Protein AF-X1RQN4-F1 (afdb_monomer)

pLDDT: mean 77.67, std 20.86, range [29.59, 98.56]

Organism: NCBI:txid412755

Solvent-accessible surface area (backbone atoms only — not comparable to full-atom values): 14167 Å² total; per-residue (Å²): 136,69,68,67,64,54,54,57,58,55,64,74,68,55,65,62,72,70,76,76,49,81,77,82,78,57,65,60,62,53,49,56,50,52,56,66,72,64,62,80,77,84,79,82,83,85,82,90,85,87,88,82,81,93,72,92,71,79,81,78,81,82,68,83,76,80,67,74,66,58,73,72,70,82,68,58,94,89,55,74,52,73,67,57,49,50,54,50,51,39,24,56,47,32,50,43,25,53,47,47,18,52,33,21,64,45,45,33,29,58,95,83,41,57,38,62,53,38,31,84,39,50,46,48,56,42,41,54,50,33,64,65,47,41,46,78,48,94,75,40,63,67,43,54,52,50,44,55,47,43,68,68,45,34,82,59,28,30,43,68,35,27,65,68,49,81,48,52,85,52,22,53,58,53,13,51,50,26,49,50,51,22,27,70,65,64,73,47,83,56,69,60,77,57,52,75,77,59,94,90,60,69,94,77,76,62,85,63,68,98,52,55,73,70,56,50,51,54,52,50,53,56,49,52,52,54,50,54,60,63,72,74,109

Secondary structure (DSSP, 8-state):
--HHHHHHHHHTTS-THHHHSPPP-THHHHHHHHHHH-----PPP-----------PPPPP-------------PPTTSPPHHHHHHHHHHHHHHHHHHHHHHHHTTTEETTEEPSTIIIIIIHHHHHHHHHHGGG-S-THHHHHHHHHHHHHGGGSSHHHHHHTTTTTTHHHHHHHHHHHHHHHHS---GGGTSPPPTTPPTT-----SS-HHHHHHHHHHHHHHHHHHH--

Sequence (233 aa):
MDWLTFAGNLIRRIPLERVLIPRPDNTKALKDFAASVTAPVAQNRAPSEQKPMVTTQPPPRIVPQEAPKVHLAEPQPGGPSAEETVAYQSREIGKLLLRMERHYAQKMRVGGVPCDCGAQKHLLDLESLCEETIPMVDSPQVYYHVIEWIKKVGPKSTDEAAKSGLHDEEYPNFSHQARDFRKDVIGSLEPHALFPQKPGEPEGTQILPVVSEEERELIREKAHQKIEEALSQ

Mean predicted aligned error: 18.6 Å

Foldseek 3Di:
DDVVVVVVVVVVPDPVVVVPDDDPDCVVVVVVVVVVVPDDDDDDDDDDDDDDDDDDDDDDDDDPPPDPLPPPPDDDVPDDDLVRVLLLLLLVLLVLLLVLLVCLVVLCDDVNHHDQCFLVHSLVVNLVSLVVNQSSDPDSVLSVVSNVVSVVCNVCNHSVNSVVSPCNVVSNVSSVVSQVSSCVSQVDSDPCSSPPDDVPDDPDPPVDPPAPVVRVVVVVVVVVVVVVVVVVD

Structure (mmCIF, N/CA/C/O backbone):
data_AF-X1RQN4-F1
#
_entry.id   AF-X1RQN4-F1
#
loop_
_atom_site.group_PDB
_atom_site.id
_atom_site.type_symbol
_atom_site.label_atom_id
_atom_site.label_alt_id
_atom_site.label_comp_id
_atom_site.label_asym_id
_atom_site.label_entity_id
_atom_site.label_seq_id
_atom_site.pdbx_PDB_ins_code
_atom_site.Cartn_x
_atom_site.Cartn_y
_atom_site.Cartn_z
_atom_site.occupancy
_atom_site.B_iso_or_equiv
_atom_site.auth_seq_id
_atom_site.auth_comp_id
_atom_site.auth_asym_id
_atom_site.auth_atom_id
_atom_site.pdbx_PDB_model_num
ATOM 1 N N . MET A 1 1 ? -14.120 -2.151 -45.577 1.00 51.50 1 MET A N 1
ATOM 2 C CA . MET A 1 1 ? -13.822 -1.273 -44.424 1.00 51.50 1 MET A CA 1
ATOM 3 C C . MET A 1 1 ? -14.954 -0.283 -44.299 1.00 51.50 1 MET A C 1
ATOM 5 O O . MET A 1 1 ? -15.251 0.392 -45.274 1.00 51.50 1 MET A O 1
ATOM 9 N N . ASP A 1 2 ? -15.610 -0.260 -43.145 1.00 66.94 2 ASP A N 1
ATOM 10 C CA . ASP A 1 2 ? -16.856 0.472 -42.947 1.00 66.94 2 ASP A CA 1
ATOM 11 C C . ASP A 1 2 ? -16.565 1.793 -42.211 1.00 66.94 2 ASP A C 1
ATOM 13 O O . ASP A 1 2 ? -16.256 1.834 -41.022 1.00 66.94 2 ASP A O 1
ATOM 17 N N . TRP A 1 3 ? -16.543 2.892 -42.965 1.00 67.81 3 TRP A N 1
ATOM 18 C CA . TRP A 1 3 ? -16.151 4.230 -42.494 1.00 67.81 3 TRP A CA 1
ATOM 19 C C . TRP A 1 3 ? -17.083 4.770 -41.392 1.00 67.81 3 TRP A C 1
ATOM 21 O O . TRP A 1 3 ? -16.659 5.525 -40.512 1.00 67.81 3 TRP A O 1
ATOM 31 N N . LEU A 1 4 ? -18.340 4.323 -41.384 1.00 64.38 4 LEU A N 1
ATOM 32 C CA . LEU A 1 4 ? -19.357 4.758 -40.428 1.00 64.38 4 LEU A CA 1
ATOM 33 C C . LEU A 1 4 ? -19.086 4.246 -39.004 1.00 64.38 4 LEU A C 1
ATOM 35 O O . LEU A 1 4 ? -19.333 4.967 -38.034 1.00 64.38 4 LEU A O 1
ATOM 39 N N . THR A 1 5 ? -18.497 3.055 -38.852 1.00 64.94 5 THR A N 1
ATOM 40 C CA . THR A 1 5 ? -18.096 2.526 -37.535 1.00 64.94 5 THR A CA 1
ATOM 41 C C . THR A 1 5 ? -16.866 3.239 -36.972 1.00 64.94 5 THR A C 1
ATOM 43 O O . THR A 1 5 ? -16.732 3.363 -35.753 1.00 64.94 5 THR A O 1
ATOM 46 N N . PHE A 1 6 ? -15.995 3.779 -37.830 1.00 65.56 6 PHE A N 1
ATOM 47 C CA . PHE A 1 6 ? -14.853 4.586 -37.395 1.00 65.56 6 PHE A CA 1
ATOM 48 C C . PHE A 1 6 ? -15.293 5.968 -36.883 1.00 65.56 6 PHE A C 1
ATOM 50 O O . PHE A 1 6 ? -14.888 6.382 -35.795 1.00 65.56 6 PHE A O 1
ATOM 57 N N . ALA A 1 7 ? -16.195 6.646 -37.602 1.00 65.31 7 ALA A N 1
ATOM 58 C CA . ALA A 1 7 ? -16.739 7.940 -37.180 1.00 65.31 7 ALA A CA 1
ATOM 59 C C . ALA A 1 7 ? -17.569 7.835 -35.884 1.00 65.31 7 ALA A C 1
ATOM 61 O O . ALA A 1 7 ? -17.423 8.664 -34.982 1.00 65.31 7 ALA A O 1
ATOM 62 N N . GLY A 1 8 ? -18.375 6.775 -35.740 1.00 62.41 8 GLY A N 1
ATOM 63 C CA . GLY A 1 8 ? -19.158 6.528 -34.524 1.00 62.41 8 GLY A CA 1
ATOM 64 C C . GLY A 1 8 ? -18.297 6.308 -33.271 1.00 62.41 8 GLY A C 1
ATOM 65 O O . GLY A 1 8 ? -18.649 6.772 -32.185 1.00 62.41 8 GLY A O 1
ATOM 66 N N . ASN A 1 9 ? -17.131 5.669 -33.417 1.00 61.12 9 ASN A N 1
ATOM 67 C CA . ASN A 1 9 ? -16.190 5.468 -32.311 1.00 61.12 9 ASN A CA 1
ATOM 68 C C . ASN A 1 9 ? -15.420 6.739 -31.918 1.00 61.12 9 ASN A C 1
ATOM 70 O O . ASN A 1 9 ? -15.007 6.864 -30.764 1.00 61.12 9 ASN A O 1
ATOM 74 N N . LEU A 1 10 ? -15.248 7.694 -32.837 1.00 61.34 10 LEU A N 1
ATOM 75 C CA . LEU A 1 10 ? -14.549 8.950 -32.555 1.00 61.34 10 LEU A CA 1
ATOM 76 C C . LEU A 1 10 ? -15.424 9.923 -31.748 1.00 61.34 10 LEU A C 1
ATOM 78 O O . LEU A 1 10 ? -14.945 10.536 -30.795 1.00 61.34 10 LEU A O 1
ATOM 82 N N . ILE A 1 11 ? -16.722 9.999 -32.058 1.00 58.66 11 ILE A N 1
ATOM 83 C CA . ILE A 1 11 ? -17.671 10.889 -31.364 1.00 58.66 11 ILE A CA 1
ATOM 84 C C . ILE A 1 11 ? -17.913 10.435 -29.912 1.00 58.66 11 ILE A C 1
ATOM 86 O O . ILE A 1 11 ? -18.081 11.268 -29.026 1.00 58.66 11 ILE A O 1
ATOM 90 N N . ARG A 1 12 ? -17.829 9.128 -29.622 1.00 55.84 12 ARG A N 1
ATOM 91 C CA . ARG A 1 12 ? -17.936 8.590 -28.249 1.00 55.84 12 ARG A CA 1
ATOM 92 C C . ARG A 1 12 ? -16.717 8.852 -27.354 1.00 55.84 12 ARG A C 1
ATOM 94 O O . ARG A 1 12 ? -16.806 8.619 -26.153 1.00 55.84 12 ARG A O 1
ATOM 101 N N . ARG A 1 13 ? -15.585 9.307 -27.905 1.00 59.19 13 ARG A N 1
ATOM 102 C CA . ARG A 1 13 ? -14.334 9.529 -27.152 1.00 59.19 13 ARG A CA 1
ATOM 103 C C . ARG A 1 13 ? -14.075 10.981 -26.761 1.00 59.19 13 ARG A C 1
ATOM 105 O O . ARG A 1 13 ? -13.088 11.241 -26.077 1.00 59.19 13 ARG A O 1
ATOM 112 N N . ILE A 1 14 ? -14.933 11.916 -27.160 1.00 54.69 14 ILE A N 1
ATOM 113 C CA . ILE A 1 14 ? -14.796 13.322 -26.778 1.00 54.69 14 ILE A CA 1
ATOM 114 C C . ILE A 1 14 ? -15.743 13.586 -25.601 1.00 54.69 14 ILE A C 1
ATOM 116 O O . ILE A 1 14 ? -16.956 13.627 -25.806 1.00 54.69 14 ILE A O 1
ATOM 120 N N . PRO A 1 15 ? -15.235 13.767 -24.367 1.00 53.16 15 PRO A N 1
ATOM 121 C CA . PRO A 1 15 ? -16.068 14.193 -23.252 1.00 53.16 15 PRO A CA 1
ATOM 122 C C . PRO A 1 15 ? -16.509 15.641 -23.500 1.00 53.16 15 PRO A C 1
ATOM 124 O O . PRO A 1 15 ? -15.783 16.584 -23.182 1.00 53.16 15 PRO A O 1
ATOM 127 N N . LEU A 1 16 ? -17.691 15.819 -24.098 1.00 56.84 16 LEU A N 1
ATOM 128 C CA . LEU A 1 16 ? -18.297 17.127 -24.399 1.00 56.84 16 LEU A CA 1
ATOM 129 C C . LEU A 1 16 ? -18.408 18.023 -23.150 1.00 56.84 16 LEU A C 1
ATOM 131 O O . LEU A 1 16 ? -18.316 19.245 -23.254 1.00 56.84 16 LEU A O 1
ATOM 135 N N . GLU A 1 17 ? -18.489 17.418 -21.965 1.00 55.97 17 GLU A N 1
ATOM 136 C CA . GLU A 1 17 ? -18.464 18.089 -20.659 1.00 55.97 17 GLU A CA 1
ATOM 137 C C . GLU A 1 17 ? -17.192 18.926 -20.434 1.00 55.97 17 GLU A C 1
ATOM 139 O O . GLU A 1 17 ? -17.245 19.967 -19.785 1.00 55.97 17 GLU A O 1
ATOM 144 N N . ARG A 1 18 ? -16.046 18.530 -21.013 1.00 57.03 18 ARG A N 1
ATOM 145 C CA . ARG A 1 18 ? -14.776 19.274 -20.899 1.00 57.03 18 ARG A CA 1
ATOM 146 C C . ARG A 1 18 ? -14.621 20.413 -21.904 1.00 57.03 18 ARG A C 1
ATOM 148 O O . ARG A 1 18 ? -13.699 21.208 -21.752 1.00 57.03 18 ARG A O 1
ATOM 155 N N . VAL A 1 19 ? -15.474 20.483 -22.926 1.00 60.78 19 VAL A N 1
ATOM 156 C CA . VAL A 1 19 ? -15.417 21.531 -23.961 1.00 60.78 19 VAL A CA 1
ATOM 157 C C . VAL A 1 19 ? -16.356 22.691 -23.623 1.00 60.78 19 VAL A C 1
ATOM 159 O O . VAL A 1 19 ? -16.054 23.833 -23.952 1.00 60.78 19 VAL A O 1
ATOM 162 N N . LEU A 1 20 ? -17.468 22.418 -22.930 1.00 59.81 20 LEU A N 1
ATOM 163 C CA . LEU A 1 20 ? -18.493 23.420 -22.609 1.00 59.81 20 LEU A CA 1
ATOM 164 C C . LEU A 1 20 ? -18.371 24.040 -21.209 1.00 59.81 20 LEU A C 1
ATOM 166 O O . LEU A 1 20 ? -19.001 25.064 -20.958 1.00 59.81 20 LEU A O 1
ATOM 170 N N . ILE A 1 21 ? -17.563 23.470 -20.309 1.00 57.62 21 ILE A N 1
ATOM 171 C CA . ILE A 1 21 ? -17.362 24.003 -18.955 1.00 57.62 21 ILE A CA 1
ATOM 172 C C . ILE A 1 21 ? -15.950 24.607 -18.863 1.00 57.62 21 ILE A C 1
ATOM 174 O O . ILE A 1 21 ? -14.971 23.856 -18.802 1.00 57.62 21 ILE A O 1
ATOM 178 N N . PRO A 1 22 ? -15.804 25.947 -18.858 1.00 56.81 22 PRO A N 1
ATOM 179 C CA . PRO A 1 22 ? -14.514 26.576 -18.616 1.00 56.81 22 PRO A CA 1
ATOM 180 C C . PRO A 1 22 ? -13.988 26.171 -17.236 1.00 56.81 22 PRO A C 1
ATOM 182 O O . PRO A 1 22 ? -14.735 26.141 -16.256 1.00 56.81 22 PRO A O 1
ATOM 185 N N . ARG A 1 23 ? -12.690 25.852 -17.152 1.00 55.66 23 ARG A N 1
ATOM 186 C CA . ARG A 1 23 ? -12.047 25.532 -15.872 1.00 55.66 23 ARG A CA 1
ATOM 187 C C . ARG A 1 23 ? -12.176 26.725 -14.913 1.00 55.66 23 ARG A C 1
ATOM 189 O O . ARG A 1 23 ? -11.918 27.848 -15.345 1.00 55.66 23 ARG A O 1
ATOM 196 N N . PRO A 1 24 ? -12.505 26.495 -13.630 1.00 58.19 24 PRO A N 1
ATOM 197 C CA . PRO A 1 24 ? -12.459 27.542 -12.618 1.00 58.19 24 PRO A CA 1
ATOM 198 C C . PRO A 1 24 ? -11.057 28.152 -12.565 1.00 58.19 24 PRO A C 1
ATOM 200 O O . PRO A 1 24 ? -10.061 27.435 -12.435 1.00 58.19 24 PRO A O 1
ATOM 203 N N . ASP A 1 25 ? -10.976 29.472 -12.698 1.00 61.25 25 ASP A N 1
ATOM 204 C CA . ASP A 1 25 ? -9.715 30.198 -12.623 1.00 61.25 25 ASP A CA 1
ATOM 205 C C . ASP A 1 25 ? -9.286 30.331 -11.151 1.00 61.25 25 ASP A C 1
ATOM 207 O O . ASP A 1 25 ? -9.732 31.209 -10.411 1.00 61.25 25 ASP A O 1
ATOM 211 N N . ASN A 1 26 ? -8.427 29.411 -10.707 1.00 66.75 26 ASN A N 1
ATOM 212 C CA . ASN A 1 26 ? -7.923 29.344 -9.331 1.00 66.75 26 ASN A CA 1
ATOM 213 C C . ASN A 1 26 ? -6.821 30.382 -9.032 1.00 66.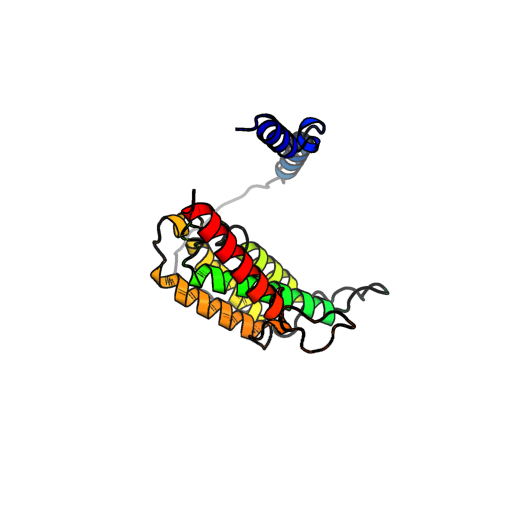75 26 ASN A C 1
ATOM 215 O O . ASN A 1 26 ? -6.254 30.388 -7.937 1.00 66.75 26 ASN A O 1
ATOM 219 N N . THR A 1 27 ? -6.497 31.274 -9.976 1.00 70.19 27 THR A N 1
ATOM 220 C CA . THR A 1 27 ? -5.441 32.287 -9.796 1.00 70.19 27 THR A CA 1
ATOM 221 C C . THR A 1 27 ? -5.753 33.283 -8.680 1.00 70.19 27 THR A C 1
ATOM 223 O O . THR A 1 27 ? -4.831 33.777 -8.029 1.00 70.19 27 THR A O 1
ATOM 226 N N . LYS A 1 28 ? -7.036 33.548 -8.406 1.00 69.12 28 LYS A N 1
ATOM 227 C CA . LYS A 1 28 ? -7.453 34.416 -7.297 1.00 69.12 28 LYS A CA 1
ATOM 228 C C . LYS A 1 28 ? -7.206 33.758 -5.936 1.00 69.12 28 LYS A C 1
ATOM 230 O O . LYS A 1 28 ? -6.585 34.373 -5.079 1.00 69.12 28 LYS A O 1
ATOM 235 N N . ALA A 1 29 ? -7.579 32.486 -5.785 1.00 69.44 29 ALA A N 1
ATOM 236 C CA . ALA A 1 29 ? -7.354 31.725 -4.554 1.00 69.44 29 ALA A CA 1
ATOM 237 C C . ALA A 1 29 ? -5.856 31.583 -4.222 1.00 69.44 29 ALA A C 1
ATOM 239 O O . ALA A 1 29 ? -5.459 31.707 -3.066 1.00 69.44 29 ALA A O 1
ATOM 240 N N . LEU A 1 30 ? -5.008 31.401 -5.241 1.00 71.00 30 LEU A N 1
ATOM 241 C CA . LEU A 1 30 ? -3.551 31.354 -5.072 1.00 71.00 30 LEU A CA 1
ATOM 242 C C . LEU A 1 30 ? -2.951 32.710 -4.676 1.00 71.00 30 LEU A C 1
ATOM 244 O O . LEU A 1 30 ? -2.018 32.750 -3.876 1.00 71.00 30 LEU A O 1
ATOM 248 N N . LYS A 1 31 ? -3.481 33.821 -5.204 1.00 70.62 31 LYS A N 1
ATOM 249 C CA . LYS A 1 31 ? -3.050 35.173 -4.812 1.00 70.62 31 LYS A CA 1
ATOM 250 C C . LYS A 1 31 ? -3.453 35.506 -3.379 1.00 70.62 31 LYS A C 1
ATOM 252 O O . LYS A 1 31 ? -2.623 36.031 -2.641 1.00 70.62 31 LYS A O 1
ATOM 257 N N . ASP A 1 32 ? -4.674 35.158 -2.983 1.00 72.38 32 ASP A N 1
ATOM 258 C CA . ASP A 1 32 ? -5.167 35.390 -1.622 1.00 72.38 32 ASP A CA 1
ATOM 259 C C . ASP A 1 32 ? -4.374 34.550 -0.601 1.00 72.38 32 ASP A C 1
ATOM 261 O O . ASP A 1 32 ? -3.970 35.057 0.447 1.00 72.38 32 ASP A O 1
ATOM 265 N N . PHE A 1 33 ? -4.031 33.301 -0.946 1.00 72.25 33 PHE A N 1
ATOM 266 C CA . PHE A 1 33 ? -3.142 32.470 -0.132 1.00 72.25 33 PHE A CA 1
ATOM 267 C C . PHE A 1 33 ? -1.727 33.056 -0.034 1.00 72.25 33 PHE A C 1
ATOM 269 O O . PHE A 1 33 ? -1.202 33.211 1.069 1.00 72.25 33 PHE A O 1
ATOM 276 N N . ALA A 1 34 ? -1.121 33.451 -1.159 1.00 70.75 34 ALA A N 1
ATOM 277 C CA . ALA A 1 34 ? 0.216 34.042 -1.166 1.00 70.75 34 ALA A CA 1
ATOM 278 C C . ALA A 1 34 ? 0.280 35.321 -0.318 1.00 70.75 34 ALA A C 1
ATOM 280 O O . ALA A 1 34 ? 1.240 35.501 0.431 1.00 70.75 34 ALA A O 1
ATOM 281 N N . ALA A 1 35 ? -0.761 36.160 -0.373 1.00 70.69 35 ALA A N 1
ATOM 282 C CA . ALA A 1 35 ? -0.884 37.354 0.460 1.00 70.69 35 ALA A CA 1
ATOM 283 C C . ALA A 1 35 ? -1.006 37.022 1.957 1.00 70.69 35 ALA A C 1
ATOM 285 O O . ALA A 1 35 ? -0.455 37.742 2.787 1.00 70.69 35 ALA A O 1
ATOM 286 N N . SER A 1 36 ? -1.669 35.917 2.314 1.00 67.56 36 SER A N 1
ATOM 287 C CA . SER A 1 36 ? -1.804 35.496 3.715 1.00 67.56 36 SER A CA 1
ATOM 288 C C . SER A 1 36 ? -0.494 34.977 4.326 1.00 67.56 36 SER A C 1
ATOM 290 O O . SER A 1 36 ? -0.261 35.149 5.519 1.00 67.56 36 SER A O 1
ATOM 292 N N . VAL A 1 37 ? 0.393 34.399 3.506 1.00 65.81 37 VAL A N 1
ATOM 293 C CA . VAL A 1 37 ? 1.687 33.843 3.947 1.00 65.81 37 VAL A CA 1
ATOM 294 C C . VAL A 1 37 ? 2.792 34.910 3.986 1.00 65.81 37 VAL A C 1
ATOM 296 O O . VAL A 1 37 ? 3.773 34.756 4.708 1.00 65.81 37 VAL A O 1
ATOM 299 N N . THR A 1 38 ? 2.643 36.017 3.248 1.00 51.25 38 THR A N 1
ATOM 300 C CA . THR A 1 38 ? 3.647 37.101 3.191 1.00 51.25 38 THR A CA 1
ATOM 301 C C . THR A 1 38 ? 3.424 38.243 4.185 1.00 51.25 38 THR A C 1
ATOM 303 O O . THR A 1 38 ? 4.190 39.206 4.167 1.00 51.25 38 THR A O 1
ATOM 306 N N . ALA A 1 39 ? 2.442 38.157 5.089 1.00 41.66 39 ALA A N 1
ATOM 307 C CA . ALA A 1 39 ? 2.283 39.149 6.150 1.00 41.66 39 ALA A CA 1
ATOM 308 C C . ALA A 1 39 ? 3.487 39.093 7.125 1.00 41.66 39 ALA A C 1
ATOM 310 O O . ALA A 1 39 ? 3.700 38.069 7.777 1.00 41.66 39 ALA A O 1
ATOM 311 N N . PRO A 1 40 ? 4.301 40.160 7.247 1.00 43.44 40 PRO A N 1
ATOM 312 C CA . PRO A 1 40 ? 5.482 40.132 8.097 1.00 43.44 40 PRO A CA 1
ATOM 313 C C . PRO A 1 40 ? 5.081 40.223 9.573 1.00 43.44 40 PRO A C 1
ATOM 315 O O . PRO A 1 40 ? 4.585 41.249 10.039 1.00 43.44 40 PRO A O 1
ATOM 318 N N . VAL A 1 41 ? 5.354 39.161 10.333 1.00 40.31 41 VAL A N 1
ATOM 319 C CA . VAL A 1 41 ? 5.458 39.237 11.795 1.00 40.31 41 VAL A CA 1
ATOM 320 C C . VAL A 1 41 ? 6.676 40.101 12.121 1.00 40.31 41 VAL A C 1
ATOM 322 O O . VAL A 1 41 ? 7.803 39.783 11.737 1.00 40.31 41 VAL A O 1
ATOM 325 N N . ALA A 1 42 ? 6.437 41.225 12.795 1.00 36.03 42 ALA A N 1
ATOM 326 C CA . ALA A 1 42 ? 7.456 42.185 13.192 1.00 36.03 42 ALA A CA 1
ATOM 327 C C . ALA A 1 42 ? 8.548 41.518 14.050 1.00 36.03 42 ALA A C 1
ATOM 329 O O . ALA A 1 42 ? 8.320 41.111 15.188 1.00 36.03 42 ALA A O 1
ATOM 330 N N . GLN A 1 43 ? 9.750 41.422 13.481 1.00 37.25 43 GLN A N 1
ATOM 331 C CA . GLN A 1 43 ? 10.975 41.016 14.159 1.00 37.25 43 GLN A CA 1
ATOM 332 C C . GLN A 1 43 ? 11.496 42.166 15.031 1.00 37.25 43 GLN A C 1
ATOM 334 O O . GLN A 1 43 ? 11.907 43.203 14.510 1.00 37.25 43 GLN A O 1
ATOM 339 N N . ASN A 1 44 ? 11.568 41.958 16.345 1.00 36.47 44 ASN A N 1
ATOM 340 C CA . ASN A 1 44 ? 12.443 42.747 17.211 1.00 36.47 44 ASN A CA 1
ATOM 341 C C . ASN A 1 44 ? 13.854 42.122 17.213 1.00 36.47 44 ASN A C 1
ATOM 343 O O . ASN A 1 44 ? 14.028 40.951 17.543 1.00 36.47 44 ASN A O 1
ATOM 347 N N . ARG A 1 45 ? 14.850 42.920 16.801 1.00 33.25 45 ARG A N 1
ATOM 348 C CA . ARG A 1 45 ? 16.304 42.636 16.771 1.00 33.25 45 ARG A CA 1
ATOM 349 C C . ARG A 1 45 ? 16.891 42.610 18.201 1.00 33.25 45 ARG A C 1
ATOM 351 O O . ARG A 1 45 ? 16.631 43.545 18.945 1.00 33.25 45 ARG A O 1
ATOM 358 N N . ALA A 1 46 ? 17.584 41.535 18.617 1.00 33.31 46 ALA A N 1
ATOM 359 C CA . ALA A 1 46 ? 19.062 41.318 18.650 1.00 33.31 46 ALA A CA 1
ATOM 360 C C . ALA A 1 46 ? 19.694 41.586 20.054 1.00 33.31 46 ALA A C 1
ATOM 362 O O . ALA A 1 46 ? 19.044 42.298 20.816 1.00 33.31 46 ALA A O 1
ATOM 363 N N . PRO A 1 47 ? 20.915 41.090 20.426 1.00 41.50 47 PRO A N 1
ATOM 364 C CA . PRO A 1 47 ? 21.962 40.458 19.597 1.00 41.50 47 PRO A CA 1
ATOM 365 C C . PRO A 1 47 ? 22.670 39.173 20.133 1.00 41.50 47 PRO A C 1
ATOM 367 O O . PRO A 1 47 ? 22.728 38.903 21.324 1.00 41.50 47 PRO A O 1
ATOM 370 N N . SER A 1 48 ? 23.244 38.431 19.171 1.00 35.94 48 SER A N 1
ATOM 371 C CA . SER A 1 48 ? 24.522 37.677 19.141 1.00 35.94 48 SER A CA 1
ATOM 372 C C . SER A 1 48 ? 25.248 37.318 20.449 1.00 35.94 48 SER A C 1
ATOM 374 O O . SER A 1 48 ? 25.736 38.223 21.113 1.00 35.94 48 SER A O 1
ATOM 376 N N . GLU A 1 49 ? 25.533 36.020 20.662 1.00 35.41 49 GLU A N 1
ATOM 377 C CA . GLU A 1 49 ? 26.912 35.496 20.780 1.00 35.41 49 GLU A CA 1
ATOM 378 C C . GLU A 1 49 ? 27.007 33.953 20.915 1.00 35.41 49 GLU A C 1
ATOM 380 O O . GLU A 1 49 ? 26.176 33.311 21.546 1.00 35.41 49 GLU A O 1
ATOM 385 N N . GLN A 1 50 ? 28.103 33.414 20.360 1.00 33.12 50 GLN A N 1
ATOM 386 C CA . GLN A 1 50 ? 28.827 32.177 20.717 1.00 33.12 50 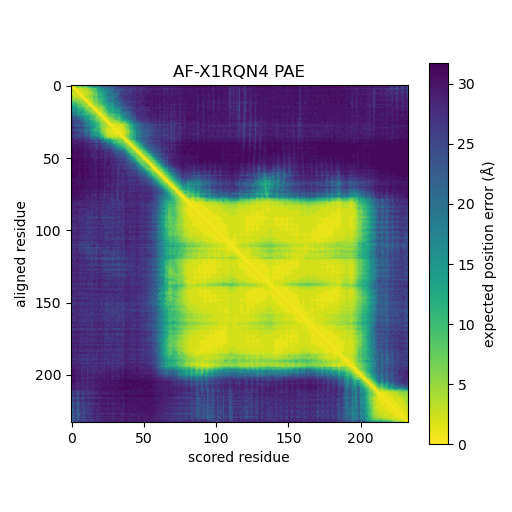GLN A CA 1
ATOM 387 C C . GLN A 1 50 ? 28.413 30.798 20.145 1.00 33.12 50 GLN A C 1
ATOM 389 O O . GLN A 1 50 ? 27.398 30.186 20.454 1.00 33.12 50 GLN A O 1
ATOM 394 N N . LYS A 1 51 ? 29.358 30.277 19.349 1.00 38.62 51 LYS A N 1
ATOM 395 C CA . LYS A 1 51 ? 29.575 28.891 18.903 1.00 38.62 51 LYS A CA 1
ATOM 396 C C . LYS A 1 51 ? 30.240 28.094 20.042 1.00 38.62 51 LYS A C 1
ATOM 398 O O . LYS A 1 51 ? 31.202 28.612 20.609 1.00 38.62 51 LYS A O 1
ATOM 403 N N . PRO A 1 52 ? 29.837 26.838 20.323 1.00 41.44 52 PRO A N 1
ATOM 404 C CA . PRO A 1 52 ? 30.816 25.745 20.205 1.00 41.44 52 PRO A CA 1
ATOM 405 C C . PRO A 1 52 ? 30.262 24.363 19.782 1.00 41.44 52 PRO A C 1
ATOM 407 O O . PRO A 1 52 ? 29.111 24.016 20.003 1.00 41.44 52 PRO A O 1
ATOM 410 N N . MET A 1 53 ? 31.186 23.591 19.195 1.00 29.59 53 MET A N 1
ATOM 411 C CA . MET A 1 53 ? 31.335 22.123 19.149 1.00 29.59 53 MET A CA 1
ATOM 412 C C . MET A 1 53 ? 30.123 21.207 18.897 1.00 29.59 53 MET A C 1
ATOM 414 O O . MET A 1 53 ? 29.330 20.897 19.779 1.00 29.59 53 MET A O 1
ATOM 418 N N . VAL A 1 54 ? 30.140 20.602 17.705 1.00 37.03 54 VAL A N 1
ATOM 419 C CA . VAL A 1 54 ? 29.430 19.363 17.364 1.00 37.03 54 VAL A CA 1
ATOM 420 C C . VAL A 1 54 ? 30.064 18.199 18.133 1.00 37.03 54 VAL A C 1
ATOM 422 O O . VAL A 1 54 ? 31.196 17.812 17.853 1.00 37.03 54 VAL A O 1
ATOM 425 N N . THR A 1 55 ? 29.330 17.642 19.096 1.00 34.31 55 THR A N 1
ATOM 426 C CA . THR A 1 55 ? 29.561 16.289 19.622 1.00 34.31 55 THR A CA 1
ATOM 427 C C . THR A 1 55 ? 28.510 15.377 19.005 1.00 34.31 55 THR A C 1
ATOM 429 O O . THR A 1 55 ? 27.314 15.611 19.164 1.00 34.31 55 THR A O 1
ATOM 432 N N . THR A 1 56 ? 28.955 14.355 18.279 1.00 40.62 56 THR A N 1
ATOM 433 C CA . THR A 1 56 ? 28.107 13.320 17.681 1.00 40.62 56 THR A CA 1
ATOM 434 C C . THR A 1 56 ? 27.406 12.528 18.785 1.00 40.62 56 THR A C 1
ATOM 436 O O . THR A 1 56 ? 28.018 11.673 19.423 1.00 40.62 56 THR A O 1
ATOM 439 N N . GLN A 1 57 ? 26.127 12.818 19.026 1.00 38.34 57 GLN A N 1
ATOM 440 C CA . GLN A 1 57 ? 25.239 11.932 19.776 1.00 38.34 57 GLN A CA 1
ATOM 441 C C . GLN A 1 57 ? 24.708 10.828 18.842 1.00 38.34 57 GLN A C 1
ATOM 443 O O . GLN A 1 57 ? 24.440 11.102 17.670 1.00 38.34 57 GLN A O 1
ATOM 448 N N . PRO A 1 58 ? 24.553 9.582 19.326 1.00 46.44 58 PRO A N 1
ATOM 449 C CA . PRO A 1 58 ? 23.848 8.538 18.587 1.00 46.44 58 PRO A CA 1
ATOM 450 C C . PRO A 1 58 ? 22.372 8.938 18.389 1.00 46.44 58 PRO A C 1
ATOM 452 O O . PRO A 1 58 ? 21.839 9.696 19.204 1.00 46.44 58 PRO A O 1
ATOM 455 N N . PRO A 1 59 ? 21.704 8.462 17.320 1.00 47.16 59 PRO A N 1
ATOM 456 C CA . PRO A 1 59 ? 20.343 8.877 17.001 1.00 47.16 59 PRO A CA 1
ATOM 457 C C . PRO A 1 59 ? 19.401 8.585 18.179 1.00 47.16 59 PRO A C 1
ATOM 459 O O . PRO A 1 59 ? 19.494 7.506 18.778 1.00 47.16 59 PRO A O 1
ATOM 462 N N . PRO A 1 60 ? 18.506 9.522 18.540 1.00 49.84 60 PRO A N 1
ATOM 463 C CA . PRO A 1 60 ? 17.583 9.314 19.639 1.00 49.84 60 PRO A CA 1
ATOM 464 C C . PRO A 1 60 ? 16.675 8.125 19.328 1.00 49.84 60 PRO A C 1
ATOM 466 O O . PRO A 1 60 ? 16.075 8.021 18.258 1.00 49.84 60 PRO A O 1
ATOM 469 N N . ARG A 1 61 ? 16.586 7.217 20.300 1.00 46.94 61 ARG A N 1
ATOM 470 C CA . ARG A 1 61 ? 15.592 6.148 20.345 1.00 46.94 61 ARG A CA 1
ATOM 471 C C . ARG A 1 61 ? 14.218 6.820 20.311 1.00 46.94 61 ARG A C 1
ATOM 473 O O . ARG A 1 61 ? 13.903 7.593 21.213 1.00 46.94 61 ARG A O 1
ATOM 480 N N . ILE A 1 62 ? 13.444 6.558 19.262 1.00 46.72 62 ILE A N 1
ATOM 481 C CA . ILE A 1 62 ? 12.081 7.067 19.105 1.00 46.72 62 ILE A CA 1
ATOM 482 C C . ILE A 1 62 ? 11.258 6.514 20.270 1.00 46.72 62 ILE A C 1
ATOM 484 O O . ILE A 1 62 ? 10.971 5.320 20.333 1.00 46.72 62 ILE A O 1
ATOM 488 N N . VAL A 1 63 ? 10.935 7.376 21.228 1.00 42.84 63 VAL A N 1
ATOM 489 C CA . VAL A 1 63 ? 9.828 7.135 22.150 1.00 42.84 63 VAL A CA 1
ATOM 490 C C . VAL A 1 63 ? 8.571 7.345 21.308 1.00 42.84 63 VAL A C 1
ATOM 492 O O . VAL A 1 63 ? 8.487 8.398 20.672 1.00 42.84 63 VAL A O 1
ATOM 495 N N . PRO A 1 64 ? 7.635 6.381 21.233 1.00 49.62 64 PRO A N 1
ATOM 496 C CA . PRO A 1 64 ? 6.360 6.603 20.571 1.00 49.62 64 PRO A CA 1
ATOM 497 C C . PRO A 1 64 ? 5.744 7.866 21.161 1.00 49.62 64 PRO A C 1
ATOM 499 O O . PRO A 1 64 ? 5.447 7.924 22.353 1.00 49.62 64 PRO A O 1
ATOM 502 N N . GLN A 1 65 ? 5.646 8.910 20.346 1.00 52.38 65 GLN A N 1
ATOM 503 C CA . GLN A 1 65 ? 4.882 10.083 20.709 1.00 52.38 65 GLN A CA 1
ATOM 504 C C . GLN A 1 65 ? 3.443 9.578 20.779 1.00 52.38 65 GLN A C 1
ATOM 506 O O . GLN A 1 65 ? 2.885 9.204 19.748 1.00 52.38 65 GLN A O 1
ATOM 511 N N . GLU A 1 66 ? 2.894 9.446 21.989 1.00 49.16 66 GLU A N 1
ATOM 512 C CA . GLU A 1 66 ? 1.478 9.151 22.174 1.00 49.16 66 GLU A CA 1
ATOM 513 C C . GLU A 1 66 ? 0.716 10.266 21.463 1.00 49.16 66 GLU A C 1
ATOM 515 O O . GLU A 1 66 ? 0.612 11.392 21.957 1.00 49.16 66 GLU A O 1
ATOM 520 N N . ALA A 1 67 ? 0.265 9.978 20.240 1.00 54.12 67 ALA A N 1
ATOM 521 C CA . ALA A 1 67 ? -0.682 10.830 19.558 1.00 54.12 67 ALA A CA 1
ATOM 522 C C . ALA A 1 67 ? -1.854 11.013 20.531 1.00 54.12 67 ALA A C 1
ATOM 524 O O . ALA A 1 67 ? -2.303 10.018 21.113 1.00 54.12 67 ALA A O 1
ATOM 525 N N . PRO A 1 68 ? -2.328 12.249 20.765 1.00 48.94 68 PRO A N 1
ATOM 526 C CA . PRO A 1 68 ? -3.493 12.461 21.601 1.00 48.94 68 PRO A CA 1
ATOM 527 C C . PRO A 1 68 ? -4.597 11.537 21.091 1.00 48.94 68 PRO A C 1
ATOM 529 O O . PRO A 1 68 ? -4.986 11.647 19.927 1.00 48.94 68 PRO A O 1
ATOM 532 N N . LYS A 1 69 ? -5.062 10.601 21.929 1.00 50.34 69 LYS A N 1
ATOM 533 C CA . LYS A 1 69 ? -6.263 9.816 21.639 1.00 50.34 69 LYS A CA 1
ATOM 534 C C . LYS A 1 69 ? -7.389 10.829 21.527 1.00 50.34 69 LYS A C 1
ATOM 536 O O . LYS A 1 69 ? -7.935 11.286 22.531 1.00 50.34 69 LYS A O 1
ATOM 541 N N . VAL A 1 70 ? -7.677 11.258 20.305 1.00 51.00 70 VAL A N 1
ATOM 542 C CA . VAL A 1 70 ? -8.875 12.028 20.026 1.00 51.00 70 VAL A CA 1
ATOM 543 C C . VAL A 1 70 ? -9.987 11.022 20.242 1.00 51.00 70 VAL A C 1
ATOM 545 O O . VAL A 1 70 ? -10.245 10.182 19.386 1.00 51.00 70 VAL A O 1
ATOM 548 N N . HIS A 1 71 ? -10.590 11.044 21.431 1.00 50.34 71 HIS A N 1
ATOM 549 C CA . HIS A 1 71 ? -11.885 10.419 21.620 1.00 50.34 71 HIS A CA 1
ATOM 550 C C . HIS A 1 71 ? -12.775 11.012 20.534 1.00 50.34 71 HIS A C 1
ATOM 552 O O . HIS A 1 71 ? -13.089 12.204 20.576 1.00 50.34 71 HIS A O 1
ATOM 558 N N . LEU A 1 72 ? -13.070 10.203 19.512 1.00 55.41 72 LEU A N 1
ATOM 559 C CA . LEU A 1 72 ? -14.046 10.541 18.491 1.00 55.41 72 LEU A CA 1
ATOM 560 C C . LEU A 1 72 ? -15.260 11.077 19.241 1.00 55.41 72 LEU A C 1
ATOM 562 O O . LEU A 1 72 ? -15.731 10.435 20.185 1.00 55.41 72 LEU A O 1
ATOM 566 N N . ALA A 1 73 ? -15.687 12.288 18.883 1.00 57.41 73 ALA A N 1
ATOM 567 C CA . ALA A 1 73 ? -16.900 12.866 19.430 1.00 57.41 73 ALA A CA 1
ATOM 568 C C . ALA A 1 73 ? -18.010 11.810 19.385 1.00 57.41 73 ALA A C 1
ATOM 570 O O . ALA A 1 73 ? -18.054 11.005 18.450 1.00 57.41 73 ALA A O 1
ATOM 571 N N . GLU A 1 74 ? -18.856 11.802 20.414 1.00 56.72 74 GLU A N 1
ATOM 572 C CA . GLU A 1 74 ? -19.952 10.847 20.551 1.00 56.72 74 GLU A CA 1
ATOM 573 C C . GLU A 1 74 ? -20.663 10.684 19.191 1.00 56.72 74 GLU A C 1
ATOM 575 O O . GLU A 1 74 ? -21.014 11.703 18.577 1.00 56.72 74 GLU A O 1
ATOM 580 N N . PRO A 1 75 ? -20.778 9.449 18.656 1.00 60.41 75 PRO A N 1
ATOM 581 C CA . PRO A 1 75 ? -21.266 9.235 17.301 1.00 60.41 75 PRO A CA 1
ATOM 582 C C . PRO A 1 75 ? -22.606 9.936 17.104 1.00 60.41 75 PRO A C 1
ATOM 584 O O . PRO A 1 75 ? -23.509 9.803 17.934 1.00 60.41 75 PRO A O 1
ATOM 587 N N . GLN A 1 76 ? -22.757 10.678 16.003 1.00 65.81 76 GLN A N 1
ATOM 588 C CA . GLN A 1 76 ? -24.069 11.228 15.679 1.00 65.81 76 GLN A CA 1
ATOM 589 C C . GLN A 1 76 ? -25.091 10.086 15.573 1.00 65.81 76 GLN A C 1
ATOM 591 O O . GLN A 1 76 ? -24.742 9.014 15.068 1.00 65.81 76 GLN A O 1
ATOM 596 N N . PRO A 1 77 ? -26.345 10.289 16.018 1.00 68.50 77 PRO A N 1
ATOM 597 C CA . PRO A 1 77 ? -27.369 9.256 15.941 1.00 68.50 77 PRO A CA 1
ATOM 598 C C . PRO A 1 77 ? -27.488 8.712 14.509 1.00 68.50 77 PRO A C 1
ATOM 600 O O . PRO A 1 77 ? -27.822 9.454 13.587 1.00 68.50 77 PRO A O 1
ATOM 603 N N . GLY A 1 78 ? -27.197 7.422 14.325 1.00 74.38 78 GLY A N 1
ATOM 604 C CA . GLY A 1 78 ? -27.241 6.745 13.023 1.00 74.38 78 GLY A CA 1
ATOM 605 C C . GLY A 1 78 ? -25.933 6.734 12.217 1.00 74.38 78 GLY A C 1
ATOM 606 O O . GLY A 1 78 ? -25.934 6.215 11.103 1.00 74.38 78 GLY A O 1
ATOM 607 N N . GLY A 1 79 ? -24.831 7.279 12.743 1.00 77.50 79 GLY A N 1
ATOM 608 C CA . GLY A 1 79 ? -23.489 7.101 12.177 1.00 77.50 79 GLY A CA 1
ATOM 609 C C . GLY A 1 79 ? -22.860 5.746 12.542 1.00 77.50 79 GLY A C 1
ATOM 610 O O . GLY A 1 79 ? -23.322 5.102 13.487 1.00 77.50 79 GLY A O 1
ATOM 611 N N . PRO A 1 80 ? -21.812 5.307 11.817 1.00 82.12 80 PRO A N 1
ATOM 612 C CA . PRO A 1 80 ? -21.080 4.093 12.164 1.00 82.12 80 PRO A CA 1
ATOM 613 C C . PRO A 1 80 ? -20.414 4.231 13.534 1.00 82.12 80 PRO A C 1
ATOM 615 O O . PRO A 1 80 ? -19.980 5.320 13.928 1.00 82.12 80 PRO A O 1
ATOM 618 N N . SER A 1 81 ? -20.301 3.119 14.254 1.00 87.06 81 SER A N 1
ATOM 619 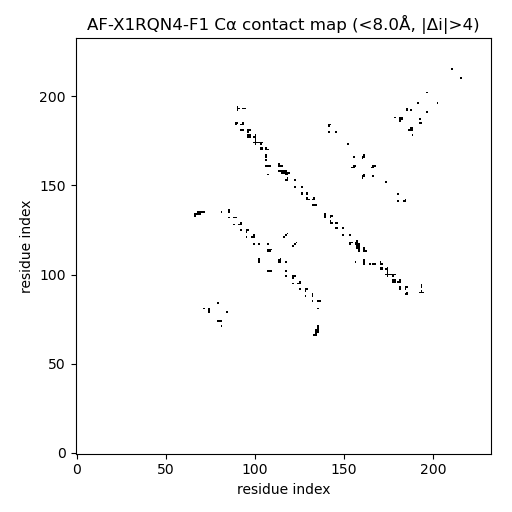C CA . SER A 1 81 ? -19.560 3.081 15.512 1.00 87.06 81 SER A CA 1
ATOM 620 C C . SER A 1 81 ? -18.056 3.292 15.276 1.00 87.06 81 SER A C 1
ATOM 622 O O . SER A 1 81 ? -17.543 3.155 14.157 1.00 87.06 81 SER A O 1
ATOM 624 N N . ALA A 1 82 ? -17.315 3.613 16.341 1.00 86.62 82 ALA A N 1
ATOM 625 C CA . ALA A 1 82 ? -15.855 3.692 16.272 1.00 86.62 82 ALA A CA 1
ATOM 626 C C . ALA A 1 82 ? -15.245 2.346 15.839 1.00 86.62 82 ALA A C 1
ATOM 628 O O . ALA A 1 82 ? -14.357 2.312 14.992 1.00 86.62 82 ALA A O 1
ATOM 629 N N . GLU A 1 83 ? -15.777 1.234 16.349 1.00 88.94 83 GLU A N 1
ATOM 630 C CA . GLU A 1 83 ? -15.345 -0.124 16.000 1.00 88.94 83 GLU A CA 1
ATOM 631 C C . GLU A 1 83 ? -15.618 -0.449 14.525 1.00 88.94 83 GLU A C 1
ATOM 633 O O . GLU A 1 83 ? -14.754 -0.991 13.836 1.00 88.94 83 GLU A O 1
ATOM 638 N N . GLU A 1 84 ? -16.788 -0.067 14.007 1.00 90.31 84 GLU A N 1
ATOM 639 C CA . GLU A 1 84 ? -17.137 -0.235 12.592 1.00 90.31 84 GLU A CA 1
ATOM 640 C C . GLU A 1 84 ? -16.230 0.601 11.684 1.00 90.31 84 GLU A C 1
ATOM 642 O O . GLU A 1 84 ? -15.790 0.121 10.634 1.00 90.31 84 GLU A O 1
ATOM 647 N N . THR A 1 85 ? -15.919 1.828 12.107 1.00 91.69 85 THR A N 1
ATOM 648 C CA . THR A 1 85 ? -15.024 2.746 11.394 1.00 91.69 85 THR A CA 1
ATOM 649 C C . THR A 1 85 ? -13.599 2.200 11.353 1.00 91.69 85 THR A C 1
ATOM 651 O O . THR A 1 85 ? -13.004 2.132 10.277 1.00 91.69 85 THR A O 1
ATOM 654 N N . VAL A 1 86 ? -13.074 1.729 12.488 1.00 92.81 86 VAL A N 1
ATOM 655 C CA . VAL A 1 86 ? -11.760 1.076 12.566 1.00 92.81 86 VAL A CA 1
ATOM 656 C C . VAL A 1 86 ? -11.735 -0.165 11.683 1.00 92.81 86 VAL A C 1
ATOM 658 O O . VAL A 1 86 ? -10.845 -0.301 10.850 1.00 92.81 86 VAL A O 1
ATOM 661 N N . ALA A 1 87 ? -12.739 -1.039 11.781 1.00 92.50 87 ALA A N 1
ATOM 662 C CA . ALA A 1 87 ? -12.794 -2.247 10.966 1.00 92.50 87 ALA A CA 1
ATOM 663 C C . ALA A 1 87 ? -12.848 -1.925 9.462 1.00 92.50 87 ALA A C 1
ATOM 665 O O . ALA A 1 87 ? -12.249 -2.632 8.650 1.00 92.50 87 ALA A O 1
ATOM 666 N N . TYR A 1 88 ? -13.558 -0.863 9.073 1.00 93.50 88 TYR A N 1
ATOM 667 C CA . TYR A 1 88 ? -13.563 -0.367 7.700 1.00 93.50 88 TYR A CA 1
ATOM 668 C C . TYR A 1 88 ? -12.174 0.110 7.267 1.00 93.50 88 TYR A C 1
ATOM 670 O O . TYR A 1 88 ? -11.675 -0.363 6.245 1.00 93.50 88 TYR A O 1
ATOM 678 N N . GLN A 1 89 ? -11.527 0.975 8.051 1.00 95.38 89 GLN A N 1
ATOM 679 C CA . GLN A 1 89 ? -10.199 1.485 7.712 1.00 95.38 89 GLN A CA 1
ATOM 680 C C . GLN A 1 89 ? -9.152 0.370 7.649 1.00 95.38 89 GLN A C 1
ATOM 682 O O . GLN A 1 89 ? -8.419 0.286 6.663 1.00 95.38 89 GLN A O 1
ATOM 687 N N . SER A 1 90 ? -9.138 -0.556 8.613 1.00 95.31 90 SER A N 1
ATOM 688 C CA . SER A 1 90 ? -8.243 -1.718 8.592 1.00 95.31 90 SER A CA 1
ATOM 689 C C . SER A 1 90 ? -8.421 -2.541 7.314 1.00 95.31 90 SER A C 1
ATOM 691 O O . SER A 1 90 ? -7.430 -2.960 6.717 1.00 95.31 90 SER A O 1
ATOM 693 N N . ARG A 1 91 ? -9.659 -2.724 6.824 1.00 95.81 91 ARG A N 1
ATOM 694 C CA . ARG A 1 91 ? -9.919 -3.398 5.539 1.00 95.81 91 ARG A CA 1
ATOM 695 C C . ARG A 1 91 ? -9.397 -2.616 4.338 1.00 95.81 91 ARG A C 1
ATOM 697 O O . ARG A 1 91 ? -8.827 -3.236 3.442 1.00 95.81 91 ARG A O 1
ATOM 704 N N . GLU A 1 92 ? -9.564 -1.297 4.294 1.00 97.12 92 GLU A N 1
ATOM 705 C CA . GLU A 1 92 ? -9.016 -0.467 3.208 1.00 97.12 92 GLU A CA 1
ATOM 706 C C . GLU A 1 92 ? -7.480 -0.501 3.185 1.00 97.12 92 GLU A C 1
ATOM 708 O O . GLU A 1 92 ? -6.883 -0.736 2.130 1.00 97.12 92 GLU A O 1
ATOM 713 N N . ILE A 1 93 ? -6.842 -0.414 4.356 1.00 97.94 93 ILE A N 1
ATOM 714 C CA . ILE A 1 93 ? -5.396 -0.622 4.533 1.00 97.94 93 ILE A CA 1
ATOM 715 C C . ILE A 1 93 ? -4.997 -2.011 4.016 1.00 97.94 93 ILE A C 1
ATOM 717 O O . ILE A 1 93 ? -4.090 -2.142 3.191 1.00 97.94 93 ILE A O 1
ATOM 721 N N . GLY A 1 94 ? -5.719 -3.060 4.418 1.00 97.62 94 GLY A N 1
ATOM 722 C CA . GLY A 1 94 ? -5.480 -4.430 3.961 1.00 97.62 94 GLY A CA 1
ATOM 723 C C . GLY A 1 94 ? -5.611 -4.606 2.442 1.00 97.62 94 GLY A C 1
ATOM 724 O O . GLY A 1 94 ? -4.828 -5.344 1.836 1.00 97.62 94 GLY A O 1
ATOM 725 N N . LYS A 1 95 ? -6.555 -3.910 1.793 1.00 97.19 95 LYS A N 1
ATOM 726 C CA . LYS A 1 95 ? -6.716 -3.914 0.326 1.00 97.19 95 LYS A CA 1
ATOM 727 C C . LYS A 1 95 ? -5.540 -3.239 -0.377 1.00 97.19 95 LYS A C 1
ATOM 729 O O . LYS A 1 95 ? -5.084 -3.746 -1.405 1.00 97.19 95 LYS A O 1
ATOM 734 N N . LEU A 1 96 ? -5.037 -2.125 0.156 1.00 97.69 96 LEU A N 1
ATOM 735 C CA . LEU A 1 96 ? -3.848 -1.457 -0.379 1.00 97.69 96 LEU A CA 1
ATOM 736 C C . LEU A 1 96 ? -2.591 -2.307 -0.194 1.00 97.69 96 LEU A C 1
ATOM 738 O O . LEU A 1 96 ? -1.826 -2.452 -1.144 1.00 97.69 96 LEU A O 1
ATOM 742 N N . LEU A 1 97 ? -2.420 -2.949 0.962 1.00 98.06 97 LEU A N 1
ATOM 743 C CA . LEU A 1 97 ? -1.320 -3.887 1.202 1.00 98.06 97 LEU A CA 1
ATOM 744 C C . LEU A 1 97 ? -1.369 -5.083 0.244 1.00 98.06 97 LEU A C 1
ATOM 746 O O . LEU A 1 97 ? -0.350 -5.426 -0.346 1.00 98.06 97 LEU A O 1
ATOM 750 N N . LEU A 1 98 ? -2.551 -5.663 -0.004 1.00 96.81 98 LEU A N 1
ATOM 751 C CA . LEU A 1 98 ? -2.723 -6.712 -1.020 1.00 96.81 98 LEU A CA 1
ATOM 752 C C . LEU A 1 98 ? -2.366 -6.210 -2.428 1.00 96.81 98 LEU A C 1
ATOM 754 O O . LEU A 1 98 ? -1.810 -6.951 -3.242 1.00 96.81 98 LEU A O 1
ATOM 758 N N . ARG A 1 99 ? -2.705 -4.957 -2.745 1.00 96.06 99 ARG A N 1
ATOM 759 C CA . ARG A 1 99 ? -2.317 -4.351 -4.018 1.00 96.06 99 ARG A CA 1
ATOM 760 C C . ARG A 1 99 ? -0.795 -4.226 -4.094 1.00 96.06 99 ARG A C 1
ATOM 762 O O . ARG A 1 99 ? -0.216 -4.721 -5.054 1.00 96.06 99 ARG A O 1
ATOM 769 N N . MET A 1 100 ? -0.142 -3.670 -3.075 1.00 97.50 100 MET A N 1
ATOM 770 C CA . MET A 1 100 ? 1.319 -3.551 -3.034 1.00 97.50 100 MET A CA 1
ATOM 771 C C . MET A 1 100 ? 2.025 -4.906 -3.101 1.00 97.50 100 MET A C 1
ATOM 773 O O . MET A 1 100 ? 2.974 -5.041 -3.866 1.00 97.50 100 MET A O 1
ATOM 777 N N . GLU A 1 101 ? 1.523 -5.922 -2.393 1.00 97.44 101 GLU A N 1
ATOM 778 C CA . GLU A 1 101 ? 1.979 -7.315 -2.489 1.00 97.44 101 GLU A CA 1
ATOM 779 C C . GLU A 1 101 ? 2.040 -7.759 -3.962 1.00 97.44 101 GLU A C 1
ATOM 781 O O . GLU A 1 101 ? 3.096 -8.133 -4.467 1.00 97.44 101 GLU A O 1
ATOM 786 N N . ARG A 1 102 ? 0.938 -7.613 -4.707 1.00 96.44 102 ARG A N 1
ATOM 787 C CA . ARG A 1 102 ? 0.886 -7.996 -6.129 1.00 96.44 102 ARG A CA 1
ATOM 788 C C . ARG A 1 102 ? 1.820 -7.167 -7.005 1.00 96.44 102 ARG A C 1
ATOM 790 O O . ARG A 1 102 ? 2.506 -7.731 -7.854 1.00 96.44 102 ARG A O 1
ATOM 797 N N . HIS A 1 103 ? 1.843 -5.850 -6.814 1.00 96.50 103 HIS A N 1
ATOM 798 C CA . HIS A 1 103 ? 2.695 -4.964 -7.604 1.00 96.50 103 HIS A CA 1
ATOM 799 C C . HIS A 1 103 ? 4.175 -5.301 -7.406 1.00 96.50 103 HIS A C 1
ATOM 801 O O . HIS A 1 103 ? 4.905 -5.427 -8.386 1.00 96.50 103 HIS A O 1
ATOM 807 N N . TYR A 1 104 ? 4.610 -5.541 -6.171 1.00 97.94 104 TYR A N 1
ATOM 808 C CA . TYR A 1 104 ? 5.983 -5.937 -5.883 1.00 97.94 104 TYR A CA 1
ATOM 809 C C . TYR A 1 104 ? 6.323 -7.344 -6.381 1.00 97.94 104 TYR A C 1
ATOM 811 O O . TYR A 1 104 ? 7.397 -7.536 -6.950 1.00 97.94 104 TYR A O 1
ATOM 819 N N . ALA A 1 105 ? 5.409 -8.311 -6.275 1.00 97.00 105 ALA A N 1
ATOM 820 C CA . ALA A 1 105 ? 5.602 -9.632 -6.876 1.00 97.00 105 ALA A CA 1
ATOM 821 C C . ALA A 1 105 ? 5.805 -9.552 -8.402 1.00 97.00 105 ALA A C 1
ATOM 823 O O . ALA A 1 105 ? 6.533 -10.352 -8.986 1.00 97.00 105 ALA A O 1
ATOM 824 N N . GLN A 1 106 ? 5.199 -8.551 -9.045 1.00 96.75 106 GLN A N 1
ATOM 825 C CA . GLN A 1 106 ? 5.341 -8.260 -10.472 1.00 96.75 106 GLN A CA 1
ATOM 826 C C . GLN A 1 106 ? 6.451 -7.240 -10.776 1.00 96.75 106 GLN A C 1
ATOM 828 O O . GLN A 1 106 ? 6.484 -6.676 -11.869 1.00 96.75 106 GLN A O 1
ATOM 833 N N . LYS A 1 107 ? 7.354 -6.983 -9.821 1.00 97.06 107 LYS A N 1
ATOM 834 C CA . LYS A 1 107 ? 8.470 -6.033 -9.952 1.00 97.06 107 LYS A CA 1
ATOM 835 C C . LYS A 1 107 ? 8.024 -4.627 -10.387 1.00 97.06 107 LYS A C 1
ATOM 837 O O . LYS A 1 107 ? 8.658 -3.980 -11.213 1.00 97.06 107 LYS A O 1
ATOM 842 N N . MET A 1 108 ? 6.889 -4.170 -9.856 1.00 96.81 108 MET A N 1
ATOM 843 C CA . MET A 1 108 ? 6.234 -2.903 -10.199 1.00 96.81 108 MET A CA 1
ATOM 844 C C . MET A 1 108 ? 5.830 -2.794 -11.677 1.00 96.81 108 MET A C 1
ATOM 846 O O . MET A 1 108 ? 5.804 -1.699 -12.239 1.00 96.81 108 MET A O 1
ATOM 850 N N . ARG A 1 109 ? 5.479 -3.917 -12.319 1.00 95.31 109 ARG A N 1
ATOM 851 C CA . ARG A 1 109 ? 5.037 -3.964 -13.721 1.00 95.31 109 ARG A CA 1
ATOM 852 C C . ARG A 1 109 ? 3.636 -4.540 -13.866 1.00 95.31 109 ARG A C 1
ATOM 854 O O . ARG A 1 109 ? 3.267 -5.475 -13.172 1.00 95.31 109 ARG A O 1
ATOM 861 N N . VAL A 1 110 ? 2.883 -4.037 -14.838 1.00 92.62 110 VAL A N 1
ATOM 862 C CA . VAL A 1 110 ? 1.589 -4.585 -15.260 1.00 92.62 110 VAL A CA 1
ATOM 863 C C . VAL A 1 110 ? 1.724 -5.034 -16.709 1.00 92.62 110 VAL A C 1
ATOM 865 O O . VAL A 1 110 ? 2.019 -4.230 -17.589 1.00 92.62 110 VAL A O 1
ATOM 868 N N . GLY A 1 111 ? 1.581 -6.337 -16.961 1.00 91.25 111 GLY A N 1
ATOM 869 C CA . GLY A 1 111 ? 1.800 -6.897 -18.302 1.00 91.25 111 GLY A CA 1
ATOM 870 C C . GLY A 1 111 ? 3.217 -6.652 -18.843 1.00 91.25 111 GLY A C 1
ATOM 871 O O . GLY A 1 111 ? 3.392 -6.470 -20.042 1.00 91.25 111 GLY A O 1
ATOM 872 N N . GLY A 1 112 ? 4.219 -6.582 -17.959 1.00 92.31 112 GLY A N 1
ATOM 873 C CA . GLY A 1 112 ? 5.611 -6.279 -18.318 1.00 92.31 112 GLY A CA 1
ATOM 874 C C . GLY A 1 112 ? 5.929 -4.788 -18.482 1.00 92.31 112 GLY A C 1
ATOM 875 O O . GLY A 1 112 ? 7.096 -4.435 -18.624 1.00 92.31 112 GLY A O 1
ATOM 876 N N . VAL A 1 113 ? 4.937 -3.898 -18.398 1.00 95.88 113 VAL A N 1
ATOM 877 C CA . VAL A 1 113 ? 5.133 -2.443 -18.488 1.00 95.88 113 VAL A CA 1
ATOM 878 C C . VAL A 1 113 ? 5.262 -1.847 -17.081 1.00 95.88 113 VAL A C 1
ATOM 880 O O . VAL A 1 113 ? 4.430 -2.170 -16.235 1.00 95.88 113 VAL A O 1
ATOM 883 N N . PRO A 1 114 ? 6.273 -1.006 -16.786 1.00 95.69 114 PRO A N 1
ATOM 884 C CA . PRO A 1 114 ? 6.389 -0.355 -15.477 1.00 95.69 114 PRO A CA 1
ATOM 885 C C . PRO A 1 114 ? 5.137 0.458 -15.105 1.00 95.69 114 PRO A C 1
ATOM 887 O O . PRO A 1 114 ? 4.586 1.163 -15.948 1.00 95.69 114 PRO A O 1
ATOM 890 N N . CYS A 1 115 ? 4.693 0.336 -13.849 1.00 92.88 115 CYS A N 1
ATOM 891 C CA . CYS A 1 115 ? 3.588 1.106 -13.273 1.00 92.88 115 CYS A CA 1
ATOM 892 C C . CYS A 1 115 ? 4.106 2.367 -12.576 1.00 92.88 115 CYS A C 1
ATOM 894 O O . CYS A 1 115 ? 5.108 2.319 -11.867 1.00 92.88 115 CYS A O 1
ATOM 896 N N . ASP A 1 116 ? 3.342 3.450 -12.667 1.00 93.31 116 ASP A N 1
ATOM 897 C CA . ASP A 1 116 ? 3.554 4.722 -11.961 1.00 93.31 116 ASP A CA 1
ATOM 898 C C . ASP A 1 116 ? 2.788 4.812 -10.623 1.00 93.31 116 ASP A C 1
ATOM 900 O O . ASP A 1 116 ? 2.886 5.778 -9.871 1.00 93.31 116 ASP A O 1
ATOM 904 N N . CYS A 1 117 ? 2.030 3.770 -10.297 1.00 94.88 117 CYS A N 1
ATOM 905 C CA . CYS A 1 117 ? 1.075 3.739 -9.200 1.00 94.88 117 CYS A CA 1
ATOM 906 C C . CYS A 1 117 ? 1.667 3.464 -7.803 1.00 94.88 117 CYS A C 1
ATOM 908 O O . CYS A 1 117 ? 0.921 3.461 -6.826 1.00 94.88 117 CYS A O 1
ATOM 910 N N . GLY A 1 118 ? 2.970 3.195 -7.689 1.00 93.81 118 GLY A N 1
ATOM 911 C CA . GLY A 1 118 ? 3.616 2.824 -6.425 1.00 93.81 118 GLY A CA 1
ATOM 912 C C . GLY A 1 118 ? 3.641 3.960 -5.405 1.00 93.81 118 GLY A C 1
ATOM 913 O O . GLY A 1 118 ? 2.708 4.132 -4.621 1.00 93.81 118 GLY A O 1
ATOM 914 N N . ALA A 1 119 ? 4.724 4.737 -5.412 1.00 93.00 119 ALA A N 1
ATOM 915 C CA . ALA A 1 119 ? 4.956 5.812 -4.450 1.00 93.00 119 ALA A CA 1
ATOM 916 C C . ALA A 1 119 ? 3.891 6.917 -4.501 1.00 93.00 119 ALA A C 1
ATOM 918 O O . ALA A 1 119 ? 3.417 7.358 -3.461 1.00 93.00 119 ALA A O 1
ATOM 919 N N . GLN A 1 120 ? 3.480 7.339 -5.700 1.00 90.00 120 GLN A N 1
ATOM 920 C CA . GLN A 1 120 ? 2.600 8.503 -5.868 1.00 90.00 120 GLN A CA 1
ATOM 921 C C . GLN A 1 120 ? 1.110 8.217 -5.665 1.00 90.00 120 GLN A C 1
ATOM 923 O O . GLN A 1 120 ? 0.298 9.135 -5.747 1.00 90.00 120 GLN A O 1
ATOM 928 N N . LYS A 1 121 ? 0.733 6.955 -5.438 1.00 95.69 121 LYS A N 1
ATOM 929 C CA . LYS A 1 121 ? -0.669 6.574 -5.269 1.00 95.69 121 LYS A CA 1
ATOM 930 C C . LYS A 1 121 ? -0.841 5.584 -4.132 1.00 95.69 121 LYS A C 1
ATOM 932 O O . LYS A 1 121 ? -1.299 5.959 -3.068 1.00 95.69 121 LYS A O 1
ATOM 937 N N . HIS A 1 122 ? -0.447 4.328 -4.322 1.00 97.06 122 HIS A N 1
ATOM 938 C CA . HIS A 1 122 ? -0.774 3.279 -3.357 1.00 97.06 122 HIS A 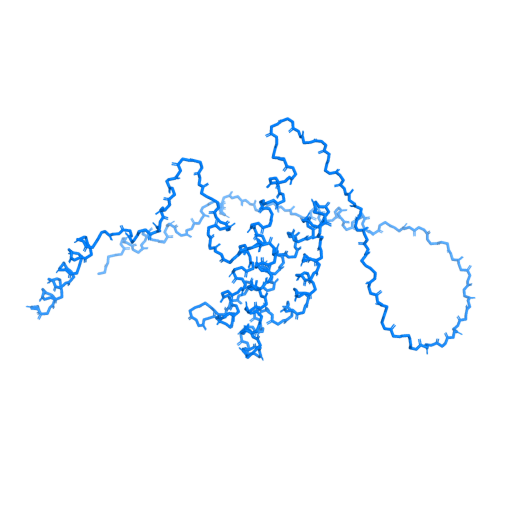CA 1
ATOM 939 C C . HIS A 1 122 ? -0.083 3.453 -2.008 1.00 97.06 122 HIS A C 1
ATOM 941 O O . HIS A 1 122 ? -0.720 3.230 -0.985 1.00 97.06 122 HIS A O 1
ATOM 947 N N . LEU A 1 123 ? 1.192 3.849 -2.000 1.00 97.69 123 LEU A N 1
ATOM 948 C CA . LEU A 1 123 ? 1.915 4.088 -0.752 1.00 97.69 123 LEU A CA 1
ATOM 949 C C . LEU A 1 123 ? 1.435 5.360 -0.043 1.00 97.69 123 LEU A C 1
ATOM 951 O O . LEU A 1 123 ? 1.313 5.344 1.175 1.00 97.69 123 LEU A O 1
ATOM 955 N N . LEU A 1 124 ? 1.095 6.410 -0.795 1.00 97.75 124 LEU A N 1
ATOM 956 C CA . LEU A 1 124 ? 0.526 7.642 -0.244 1.00 97.75 124 LEU A CA 1
ATOM 957 C C . LEU A 1 124 ? -0.849 7.397 0.399 1.00 97.75 124 LEU A C 1
ATOM 959 O O . LEU A 1 124 ? -1.076 7.788 1.540 1.00 97.75 124 LEU A O 1
ATOM 963 N N . ASP A 1 125 ? -1.744 6.701 -0.310 1.00 98.19 125 ASP A N 1
ATOM 964 C CA . ASP A 1 125 ? -3.068 6.336 0.209 1.00 98.19 125 ASP A CA 1
ATOM 965 C C . ASP A 1 125 ? -2.938 5.465 1.475 1.00 98.19 125 ASP A C 1
ATOM 967 O O . ASP A 1 125 ? -3.702 5.609 2.428 1.00 98.19 125 ASP A O 1
ATOM 971 N N . LEU A 1 126 ? -1.954 4.557 1.493 1.00 98.38 126 LEU A N 1
ATOM 972 C CA . LEU A 1 126 ? -1.708 3.659 2.619 1.00 98.38 126 LEU A CA 1
ATOM 973 C C . LEU A 1 126 ? -1.193 4.413 3.850 1.00 98.38 126 LEU A C 1
ATOM 975 O O . LEU A 1 126 ? -1.640 4.121 4.957 1.00 98.38 126 LEU A O 1
ATOM 979 N N . GLU A 1 127 ? -0.279 5.366 3.657 1.00 98.38 127 GLU A N 1
ATOM 980 C CA . GLU A 1 127 ? 0.240 6.232 4.721 1.00 98.38 127 GLU A CA 1
ATOM 981 C C . GLU A 1 127 ? -0.889 7.062 5.338 1.00 98.38 127 GLU A C 1
ATOM 983 O O . GLU A 1 127 ? -1.087 6.988 6.549 1.00 98.38 127 GLU A O 1
ATOM 988 N N . SER A 1 128 ? -1.699 7.731 4.507 1.00 98.12 128 SER A N 1
ATOM 989 C CA . SER A 1 128 ? -2.851 8.529 4.958 1.00 98.12 128 SER A CA 1
ATOM 990 C C . SER A 1 128 ? -3.817 7.708 5.809 1.00 98.12 128 SER A C 1
ATOM 992 O O . SER A 1 128 ? -4.186 8.117 6.907 1.00 98.12 128 SER A O 1
ATOM 994 N N . LEU A 1 129 ? -4.200 6.514 5.341 1.00 97.81 129 LEU A N 1
ATOM 995 C CA . LEU A 1 129 ? -5.118 5.662 6.096 1.00 97.81 129 LEU A CA 1
ATOM 996 C C . LEU A 1 129 ? -4.513 5.204 7.424 1.00 97.81 129 LEU A C 1
ATOM 998 O O . LEU A 1 129 ? -5.215 5.158 8.428 1.00 97.81 129 LEU A O 1
ATOM 1002 N N . CYS A 1 130 ? -3.218 4.885 7.454 1.00 98.06 130 CYS A N 1
ATOM 1003 C CA . CYS A 1 130 ? -2.544 4.518 8.695 1.00 98.06 130 CYS A CA 1
ATOM 1004 C C . CYS A 1 130 ? -2.543 5.684 9.696 1.00 98.06 130 CYS A C 1
ATOM 1006 O O . CYS A 1 130 ? -2.871 5.468 10.862 1.00 98.06 130 CYS A O 1
ATOM 1008 N N . GLU A 1 131 ? -2.226 6.906 9.256 1.00 97.69 131 GLU A N 1
ATOM 1009 C CA . GLU A 1 131 ? -2.266 8.110 10.100 1.00 97.69 131 GLU A CA 1
ATOM 1010 C C . GLU A 1 131 ? -3.665 8.379 10.666 1.00 97.69 131 GLU A C 1
ATOM 1012 O O . GLU A 1 131 ? -3.801 8.698 11.848 1.00 97.69 131 GLU A O 1
ATOM 1017 N N . GLU A 1 132 ? -4.704 8.180 9.856 1.00 96.06 132 GLU A N 1
ATOM 1018 C CA . GLU A 1 132 ? -6.096 8.299 10.290 1.00 96.06 132 GLU A CA 1
ATOM 1019 C C . GLU A 1 132 ? -6.495 7.210 11.294 1.00 96.06 132 GLU A C 1
ATOM 1021 O O . GLU A 1 132 ? -7.213 7.506 12.249 1.00 96.06 132 GLU A O 1
ATOM 1026 N N . THR A 1 133 ? -6.027 5.967 11.113 1.00 95.69 133 THR A N 1
ATOM 1027 C CA . THR A 1 133 ? -6.389 4.823 11.969 1.00 95.69 133 THR A CA 1
ATOM 1028 C C . THR A 1 133 ? -5.749 4.885 13.354 1.00 95.69 133 THR A C 1
ATOM 1030 O O . THR A 1 133 ? -6.383 4.518 14.344 1.00 95.69 133 THR A O 1
ATOM 1033 N N . ILE A 1 134 ? -4.501 5.351 13.447 1.00 96.62 134 ILE A N 1
ATOM 1034 C CA . ILE A 1 134 ? -3.704 5.380 14.684 1.00 96.62 134 ILE A CA 1
ATOM 1035 C C . ILE A 1 134 ? -4.445 5.949 15.910 1.00 96.62 134 ILE A C 1
ATOM 1037 O O . ILE A 1 134 ? -4.437 5.277 16.943 1.00 96.62 134 ILE A O 1
ATOM 1041 N N . PRO A 1 135 ? -5.102 7.127 15.860 1.00 94.38 135 PRO A N 1
ATOM 1042 C CA . PRO A 1 135 ? -5.787 7.680 17.030 1.00 94.38 135 PRO A CA 1
ATOM 1043 C C . PRO A 1 135 ? -7.044 6.900 17.449 1.00 94.38 135 PRO A C 1
ATOM 1045 O O . PRO A 1 135 ? -7.551 7.132 18.546 1.00 94.38 135 PRO A O 1
ATOM 1048 N N . MET A 1 136 ? -7.556 5.993 16.608 1.00 91.88 136 MET A N 1
ATOM 1049 C CA . MET A 1 136 ? -8.804 5.256 16.846 1.00 91.88 136 MET A CA 1
ATOM 1050 C C . MET A 1 136 ? -8.595 3.855 17.438 1.00 91.88 136 MET A C 1
ATOM 1052 O O . MET A 1 136 ? -9.570 3.193 17.788 1.00 91.88 136 MET A O 1
ATOM 1056 N N . VAL A 1 137 ? -7.349 3.388 17.555 1.00 92.00 137 VAL A N 1
ATOM 1057 C CA . VAL A 1 137 ? -7.028 2.021 17.993 1.00 92.00 137 VAL A CA 1
ATOM 1058 C C . VAL A 1 137 ? -6.267 1.996 19.316 1.00 92.00 137 VAL A C 1
ATOM 1060 O O . VAL A 1 137 ? -5.519 2.910 19.654 1.00 92.00 137 VAL A O 1
ATOM 1063 N N . ASP A 1 138 ? -6.400 0.898 20.059 1.00 89.94 138 ASP A N 1
ATOM 1064 C CA . ASP A 1 138 ? -5.634 0.687 21.294 1.00 89.94 138 ASP A CA 1
ATOM 1065 C C . ASP A 1 138 ? -4.197 0.220 21.042 1.00 89.94 138 ASP A C 1
ATOM 1067 O O . ASP A 1 138 ? -3.311 0.451 21.861 1.00 89.94 138 ASP A O 1
ATOM 1071 N N . SER A 1 139 ? -3.952 -0.442 19.908 1.00 90.44 139 SER A N 1
ATOM 1072 C CA . SER A 1 139 ? -2.652 -1.022 19.548 1.00 90.44 139 SER A CA 1
ATOM 1073 C C . SER A 1 139 ? -2.139 -0.453 18.219 1.00 90.44 139 SER A C 1
ATOM 1075 O O . SER A 1 139 ? -2.212 -1.126 17.190 1.00 90.44 139 SER A O 1
ATOM 1077 N N . PRO A 1 140 ? -1.596 0.780 18.204 1.00 95.38 140 PRO A N 1
ATOM 1078 C CA . PRO A 1 140 ? -1.236 1.472 16.965 1.00 95.38 140 PRO A CA 1
ATOM 1079 C C . PRO A 1 140 ? 0.088 1.007 16.332 1.00 95.38 140 PRO A C 1
ATOM 1081 O O . PRO A 1 140 ? 0.440 1.449 15.241 1.00 95.38 140 PRO A O 1
ATOM 1084 N N . GLN A 1 141 ? 0.842 0.122 16.995 1.00 97.38 141 GLN A N 1
ATOM 1085 C CA . GLN A 1 141 ? 2.226 -0.210 16.620 1.00 97.38 141 GLN A CA 1
ATOM 1086 C C . GLN A 1 141 ? 2.363 -0.766 15.198 1.00 97.38 141 GLN A C 1
ATOM 1088 O O . GLN A 1 141 ? 3.313 -0.429 14.494 1.00 97.38 141 GLN A O 1
ATOM 1093 N N . VAL A 1 142 ? 1.397 -1.574 14.751 1.00 97.06 142 VAL A N 1
ATOM 1094 C CA . VAL A 1 142 ? 1.401 -2.120 13.387 1.00 97.06 142 VAL A CA 1
ATOM 1095 C C . VAL A 1 142 ? 1.346 -1.008 12.334 1.00 97.06 142 VAL A C 1
ATOM 1097 O O . VAL A 1 142 ? 2.096 -1.054 11.364 1.00 97.06 142 VAL A O 1
ATOM 1100 N N . TYR A 1 143 ? 0.542 0.034 12.555 1.00 97.75 143 TYR A N 1
ATOM 1101 C CA . TYR A 1 143 ? 0.387 1.145 11.615 1.00 97.75 143 TYR A CA 1
ATOM 1102 C C . TYR A 1 143 ? 1.646 2.015 11.559 1.00 97.75 143 TYR A C 1
ATOM 1104 O O . TYR A 1 143 ? 2.086 2.384 10.473 1.00 97.75 143 TYR A O 1
ATOM 1112 N N . TYR A 1 144 ? 2.303 2.257 12.699 1.00 98.25 144 TYR A N 1
ATOM 1113 C CA . TYR A 1 144 ? 3.608 2.927 12.709 1.00 98.25 144 TYR A CA 1
ATOM 1114 C C . TYR A 1 144 ? 4.675 2.135 11.946 1.00 98.25 144 TYR A C 1
ATOM 1116 O O . TYR A 1 144 ? 5.443 2.716 11.181 1.00 98.25 144 TYR A O 1
ATOM 1124 N N . HIS A 1 145 ? 4.713 0.808 12.102 1.00 98.44 145 HIS A N 1
ATOM 1125 C CA . HIS A 1 145 ? 5.641 -0.029 11.339 1.00 98.44 145 HIS A CA 1
ATOM 1126 C C . HIS A 1 145 ? 5.359 0.006 9.833 1.00 98.44 145 HIS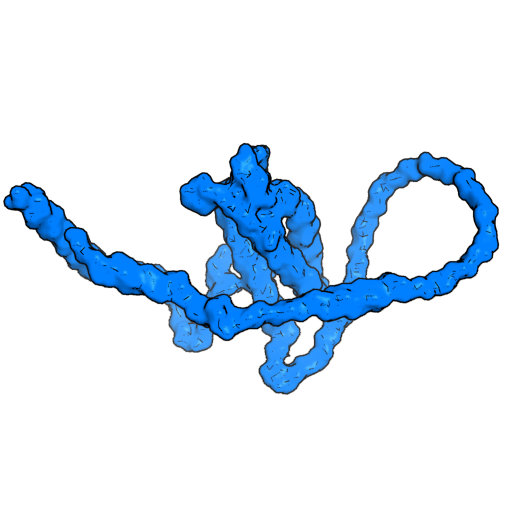 A C 1
ATOM 1128 O O . HIS A 1 145 ? 6.305 0.025 9.043 1.00 98.44 145 HIS A O 1
ATOM 1134 N N . VAL A 1 146 ? 4.085 0.058 9.430 1.00 98.38 146 VAL A N 1
ATOM 1135 C CA . VAL A 1 146 ? 3.698 0.240 8.025 1.00 98.38 146 VAL A CA 1
ATOM 1136 C C . VAL A 1 146 ? 4.194 1.591 7.502 1.00 98.38 146 VAL A C 1
ATOM 1138 O O . VAL A 1 146 ? 4.825 1.621 6.450 1.00 98.38 146 VAL A O 1
ATOM 1141 N N . ILE A 1 147 ? 4.001 2.688 8.241 1.00 98.56 147 ILE A N 1
ATOM 1142 C CA . ILE A 1 147 ? 4.483 4.026 7.849 1.00 98.56 147 ILE A CA 1
ATOM 1143 C C . ILE A 1 147 ? 6.014 4.051 7.697 1.00 98.56 147 ILE A C 1
ATOM 1145 O O . ILE A 1 147 ? 6.541 4.540 6.697 1.00 98.56 147 ILE A O 1
ATOM 1149 N N . GLU A 1 148 ? 6.760 3.472 8.639 1.00 98.50 148 GLU A N 1
ATOM 1150 C CA . GLU A 1 148 ? 8.224 3.385 8.529 1.00 98.50 148 GLU A CA 1
ATOM 1151 C C . GLU A 1 148 ? 8.671 2.529 7.336 1.00 98.50 148 GLU A C 1
ATOM 1153 O O . GLU A 1 148 ? 9.632 2.860 6.631 1.00 98.50 148 GLU A O 1
ATOM 1158 N N . TRP A 1 149 ? 7.946 1.448 7.053 1.00 98.50 149 TRP A N 1
ATOM 1159 C CA . TRP A 1 149 ? 8.178 0.653 5.856 1.00 98.50 149 TRP A CA 1
ATOM 1160 C C . TRP A 1 149 ? 7.911 1.453 4.576 1.00 98.50 149 TRP A C 1
ATOM 1162 O O . TRP A 1 149 ? 8.749 1.418 3.672 1.00 98.50 149 TRP A O 1
ATOM 1172 N N . ILE A 1 150 ? 6.824 2.233 4.515 1.00 98.44 150 ILE A N 1
ATOM 1173 C CA . ILE A 1 150 ? 6.498 3.120 3.386 1.00 98.44 150 ILE A CA 1
ATOM 1174 C C . ILE A 1 150 ? 7.648 4.089 3.114 1.00 98.44 150 ILE A C 1
ATOM 1176 O O . ILE A 1 150 ? 8.110 4.173 1.976 1.00 98.44 150 ILE A O 1
ATOM 1180 N N . LYS A 1 151 ? 8.187 4.750 4.145 1.00 98.00 151 LYS A N 1
ATOM 1181 C CA . LYS A 1 151 ? 9.338 5.664 4.004 1.00 98.00 151 LYS A CA 1
ATOM 1182 C C . LYS A 1 151 ? 10.559 4.972 3.395 1.00 98.00 151 LYS A C 1
ATOM 1184 O O . LYS A 1 151 ? 11.275 5.565 2.588 1.00 98.00 151 LYS A O 1
ATOM 1189 N N . LYS A 1 152 ? 10.788 3.704 3.746 1.00 97.75 152 LYS A N 1
ATOM 1190 C CA . LYS A 1 152 ? 11.895 2.897 3.215 1.00 97.75 152 LYS A CA 1
ATOM 1191 C C . LYS A 1 152 ? 11.684 2.490 1.753 1.00 97.75 152 LYS A C 1
ATOM 1193 O O . LYS A 1 152 ? 12.640 2.522 0.976 1.00 97.75 152 LYS A O 1
ATOM 1198 N N . VAL A 1 153 ? 10.479 2.055 1.380 1.00 97.88 153 VAL A N 1
ATOM 1199 C CA . VAL A 1 153 ? 10.206 1.508 0.035 1.00 97.88 153 VAL A CA 1
ATOM 1200 C C . VAL A 1 153 ? 9.739 2.561 -0.967 1.00 97.88 153 VAL A C 1
ATOM 1202 O O . 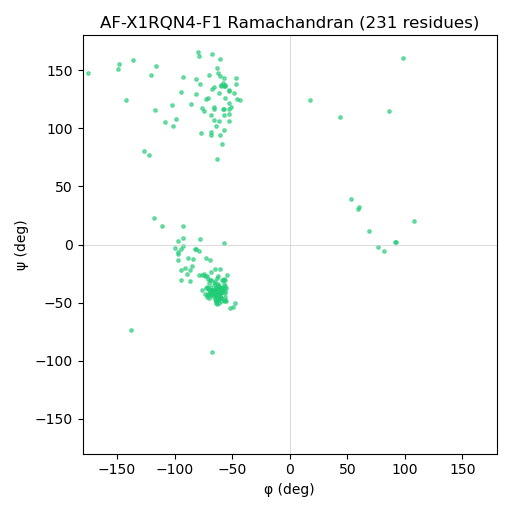VAL A 1 153 ? 9.890 2.354 -2.171 1.00 97.88 153 VAL A O 1
ATOM 1205 N N . GLY A 1 154 ? 9.228 3.701 -0.505 1.00 97.38 154 GLY A N 1
ATOM 1206 C CA . GLY A 1 154 ? 8.722 4.805 -1.323 1.00 97.38 154 GLY A CA 1
ATOM 1207 C C . GLY A 1 154 ? 9.715 5.275 -2.387 1.00 97.38 154 GLY A C 1
ATOM 1208 O O . GLY A 1 154 ? 9.391 5.194 -3.573 1.00 97.38 154 GLY A O 1
ATOM 1209 N N . PRO A 1 155 ? 10.960 5.643 -2.024 1.00 97.06 155 PRO A N 1
ATOM 1210 C CA . PRO A 1 155 ? 11.985 6.042 -2.994 1.00 97.06 155 PRO A CA 1
ATOM 1211 C C . PRO A 1 155 ? 12.342 4.953 -4.018 1.00 97.06 155 PRO A C 1
ATOM 1213 O O . PRO A 1 155 ? 12.857 5.256 -5.087 1.00 97.06 155 PRO A O 1
ATOM 1216 N N . LYS A 1 156 ? 12.060 3.683 -3.703 1.00 97.38 156 LYS A N 1
ATOM 1217 C CA . LYS A 1 156 ? 12.311 2.520 -4.570 1.00 97.38 156 LYS A CA 1
ATOM 1218 C C . LYS A 1 156 ? 11.096 2.127 -5.409 1.00 97.38 156 LYS A C 1
ATOM 1220 O O . LYS A 1 156 ? 11.179 1.194 -6.201 1.00 97.38 156 LYS A O 1
ATOM 1225 N N . SER A 1 157 ? 9.964 2.798 -5.218 1.00 96.81 157 SER A N 1
ATOM 1226 C CA . SER A 1 157 ? 8.668 2.458 -5.820 1.00 96.81 157 SER A CA 1
ATOM 1227 C C . SER A 1 157 ? 8.147 3.572 -6.731 1.00 96.81 157 SER A C 1
ATOM 1229 O O . SER A 1 157 ? 6.937 3.681 -6.940 1.00 96.81 157 SER A O 1
ATOM 1231 N N . THR A 1 158 ? 9.038 4.429 -7.234 1.00 96.12 158 THR A N 1
ATOM 1232 C CA . THR A 1 158 ? 8.701 5.472 -8.211 1.00 96.12 158 THR A CA 1
ATOM 1233 C C . THR A 1 158 ? 8.596 4.895 -9.624 1.00 96.12 158 THR A C 1
ATOM 1235 O O . THR A 1 158 ? 9.049 3.779 -9.889 1.00 96.12 158 THR A O 1
ATOM 1238 N N . ASP A 1 159 ? 8.020 5.668 -10.543 1.00 94.44 159 ASP A N 1
ATOM 1239 C CA . ASP A 1 159 ? 7.964 5.317 -11.965 1.00 94.44 159 ASP A CA 1
ATOM 1240 C C . ASP A 1 159 ? 9.378 5.137 -12.554 1.00 94.44 159 ASP A C 1
ATOM 1242 O O . ASP A 1 159 ? 9.657 4.171 -13.262 1.00 94.44 159 ASP A O 1
ATOM 1246 N N . GLU A 1 160 ? 10.327 6.003 -12.188 1.00 95.12 160 GLU A N 1
ATOM 1247 C CA . GLU A 1 160 ? 11.725 5.912 -12.624 1.00 95.12 160 GLU A CA 1
ATOM 1248 C C . GLU A 1 160 ? 12.409 4.649 -12.085 1.00 95.12 160 GLU A C 1
ATOM 1250 O O . GLU A 1 160 ? 13.121 3.959 -12.822 1.00 95.12 160 GLU A O 1
ATOM 1255 N N . ALA A 1 161 ? 12.166 4.309 -10.817 1.00 95.50 161 ALA A N 1
ATOM 1256 C CA . ALA A 1 161 ? 12.674 3.085 -10.208 1.00 95.50 161 ALA A CA 1
ATOM 1257 C C . ALA A 1 161 ? 12.129 1.842 -10.931 1.00 95.50 161 ALA A C 1
ATOM 1259 O O . ALA A 1 161 ? 12.907 0.981 -11.348 1.00 95.50 161 ALA A O 1
ATOM 1260 N N . ALA A 1 162 ? 10.818 1.800 -11.191 1.00 95.00 162 ALA A N 1
ATOM 1261 C CA . ALA A 1 162 ? 10.186 0.714 -11.935 1.00 95.00 162 ALA A CA 1
ATOM 1262 C C . ALA A 1 162 ? 10.694 0.633 -13.388 1.00 95.00 162 ALA A C 1
ATOM 1264 O O . ALA A 1 162 ? 10.908 -0.455 -13.924 1.00 95.00 162 ALA A O 1
ATOM 1265 N N . LYS A 1 163 ? 10.924 1.767 -14.059 1.00 96.44 163 LYS A N 1
ATOM 1266 C CA . LYS A 1 163 ? 11.487 1.809 -15.420 1.00 96.44 163 LYS A CA 1
ATOM 1267 C C . LYS A 1 163 ? 12.924 1.310 -15.474 1.00 96.44 163 LYS A C 1
ATOM 1269 O O . LYS A 1 163 ? 13.259 0.556 -16.381 1.00 96.44 163 LYS A O 1
ATOM 1274 N N . SER A 1 164 ? 13.749 1.706 -14.509 1.00 96.44 164 SER A N 1
ATOM 1275 C CA . SER A 1 164 ? 15.165 1.327 -14.462 1.00 96.44 164 SER A CA 1
ATOM 1276 C C . SER A 1 164 ? 15.394 -0.144 -14.109 1.00 96.44 164 SER A C 1
ATOM 1278 O O . SER A 1 164 ? 16.420 -0.699 -14.490 1.00 96.44 164 SER A O 1
ATOM 1280 N N . GLY A 1 165 ? 14.464 -0.771 -13.379 1.00 95.00 165 GLY A N 1
ATOM 1281 C CA . GLY A 1 165 ? 14.626 -2.137 -12.872 1.00 95.00 165 GLY A CA 1
ATOM 1282 C C . GLY A 1 165 ? 15.695 -2.268 -11.780 1.00 95.00 165 GLY A C 1
ATOM 1283 O O . GLY A 1 165 ? 16.071 -3.378 -11.414 1.00 95.00 165 GLY A O 1
ATOM 1284 N N . LEU A 1 166 ? 16.189 -1.147 -11.238 1.00 96.44 166 LEU A N 1
ATOM 1285 C CA . LEU A 1 166 ? 17.282 -1.110 -10.258 1.00 96.44 166 LEU A CA 1
ATOM 1286 C C . LEU A 1 166 ? 16.989 -1.940 -8.996 1.00 96.44 166 LEU A C 1
ATOM 1288 O O . LEU A 1 166 ? 17.909 -2.459 -8.370 1.00 96.44 166 LEU A O 1
ATOM 1292 N N . HIS A 1 167 ? 15.713 -2.066 -8.630 1.00 97.38 167 HIS A N 1
ATOM 1293 C CA . HIS A 1 167 ? 15.258 -2.733 -7.409 1.00 97.38 167 HIS A CA 1
ATOM 1294 C C . HIS A 1 167 ? 14.509 -4.046 -7.676 1.00 97.38 167 HIS A C 1
ATOM 1296 O O . HIS A 1 167 ? 13.856 -4.573 -6.776 1.00 97.38 167 HIS A O 1
ATOM 1302 N N . ASP A 1 168 ? 14.624 -4.603 -8.885 1.00 96.88 168 ASP A N 1
ATOM 1303 C CA . ASP A 1 168 ? 13.901 -5.808 -9.312 1.00 96.88 168 ASP A CA 1
ATOM 1304 C C . ASP A 1 168 ? 14.141 -7.025 -8.404 1.00 96.88 168 ASP A C 1
ATOM 1306 O O . ASP A 1 168 ? 13.248 -7.858 -8.239 1.00 96.88 168 ASP A O 1
ATOM 1310 N N . GLU A 1 169 ? 15.320 -7.114 -7.788 1.00 97.94 169 GLU A N 1
ATOM 1311 C CA . GLU A 1 169 ? 15.689 -8.186 -6.855 1.00 97.94 169 GLU A CA 1
ATOM 1312 C C . GLU A 1 169 ? 15.223 -7.918 -5.413 1.00 97.94 169 GLU A C 1
ATOM 1314 O O . GLU A 1 169 ? 15.112 -8.841 -4.608 1.00 97.94 169 GLU A O 1
ATOM 1319 N N . GLU A 1 170 ? 14.902 -6.667 -5.070 1.00 97.81 170 GLU A N 1
ATOM 1320 C CA . GLU A 1 170 ? 14.381 -6.308 -3.746 1.00 97.81 170 GLU A CA 1
ATOM 1321 C C . GLU A 1 170 ? 12.857 -6.458 -3.662 1.00 97.81 170 GLU A C 1
ATOM 1323 O O . GLU A 1 170 ? 12.323 -6.787 -2.599 1.00 97.81 170 GLU A O 1
ATOM 1328 N N . TYR A 1 171 ? 12.147 -6.235 -4.772 1.00 97.75 171 TYR A N 1
ATOM 1329 C CA . TYR A 1 171 ? 10.685 -6.220 -4.785 1.00 97.75 171 TYR A CA 1
ATOM 1330 C C . TYR A 1 171 ? 10.028 -7.503 -4.250 1.00 97.75 171 TYR A C 1
AT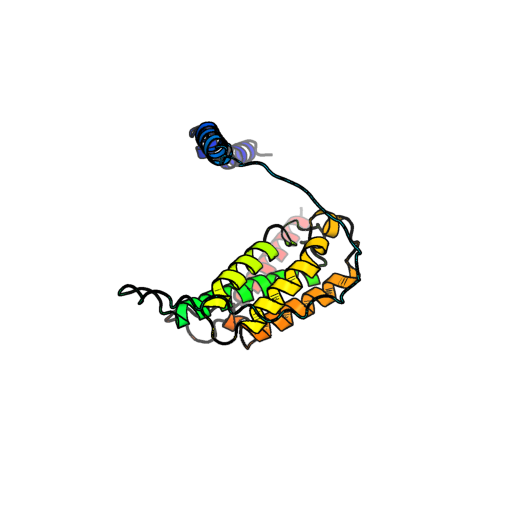OM 1332 O O . TYR A 1 171 ? 9.105 -7.372 -3.446 1.00 97.75 171 TYR A O 1
ATOM 1340 N N . PRO A 1 172 ? 10.490 -8.732 -4.551 1.00 97.62 172 PRO A N 1
ATOM 1341 C CA . PRO A 1 172 ? 9.903 -9.933 -3.951 1.00 97.62 172 PRO A CA 1
ATOM 1342 C C . PRO A 1 172 ? 9.897 -9.905 -2.413 1.00 97.62 172 PRO A C 1
ATOM 1344 O O . PRO A 1 172 ? 8.912 -10.287 -1.786 1.00 97.62 172 PRO A O 1
ATOM 1347 N N . ASN A 1 173 ? 10.941 -9.358 -1.782 1.00 98.44 173 ASN A N 1
ATOM 1348 C CA . ASN A 1 173 ? 10.980 -9.196 -0.328 1.00 98.44 173 ASN A CA 1
ATOM 1349 C C . ASN A 1 173 ? 9.952 -8.162 0.166 1.00 98.44 173 ASN A C 1
ATOM 1351 O O . ASN A 1 173 ? 9.287 -8.381 1.177 1.00 98.44 173 ASN A O 1
ATOM 1355 N N . PHE A 1 174 ? 9.764 -7.056 -0.559 1.00 98.31 174 PHE A N 1
ATOM 1356 C CA . PHE A 1 174 ? 8.729 -6.069 -0.223 1.00 98.31 174 PHE A CA 1
ATOM 1357 C C . PHE A 1 174 ? 7.318 -6.641 -0.392 1.00 98.31 174 PHE A C 1
ATOM 1359 O O . PHE A 1 174 ? 6.434 -6.320 0.399 1.00 98.31 174 PHE A O 1
ATOM 1366 N N . SER A 1 175 ? 7.114 -7.540 -1.360 1.00 98.19 175 SER A N 1
ATOM 1367 C CA . SER A 1 175 ? 5.860 -8.284 -1.504 1.00 98.19 175 SER A CA 1
ATOM 1368 C C . SER A 1 175 ? 5.556 -9.115 -0.259 1.00 98.19 175 SER A C 1
ATOM 1370 O O . SER A 1 175 ? 4.424 -9.096 0.222 1.00 98.19 175 SER A O 1
ATOM 1372 N N . HIS A 1 176 ? 6.546 -9.836 0.271 1.00 98.38 176 HIS A N 1
ATOM 1373 C CA . HIS A 1 176 ? 6.371 -10.628 1.490 1.00 98.38 176 HIS A CA 1
ATOM 1374 C C . HIS A 1 176 ? 6.078 -9.744 2.705 1.00 98.38 176 HIS A C 1
ATOM 1376 O O . HIS A 1 176 ? 5.147 -10.028 3.449 1.00 98.38 176 HIS A O 1
ATOM 1382 N N . GLN A 1 177 ? 6.785 -8.622 2.847 1.00 98.44 177 GLN A N 1
ATOM 1383 C CA . GLN A 1 177 ? 6.531 -7.656 3.921 1.00 98.44 177 GLN A CA 1
ATOM 1384 C C . GLN A 1 177 ? 5.109 -7.085 3.855 1.00 98.44 177 GLN A C 1
ATOM 1386 O O . GLN A 1 177 ? 4.422 -7.046 4.870 1.00 98.44 177 GLN A O 1
ATOM 1391 N N . ALA A 1 178 ? 4.624 -6.709 2.666 1.00 98.06 178 ALA A N 1
ATOM 1392 C CA . ALA A 1 178 ? 3.252 -6.229 2.491 1.00 98.06 178 ALA A CA 1
ATOM 1393 C C . ALA A 1 178 ? 2.207 -7.293 2.882 1.00 98.06 178 ALA A C 1
ATOM 1395 O O . ALA A 1 178 ? 1.201 -6.974 3.519 1.00 98.06 178 ALA A O 1
ATOM 1396 N N . ARG A 1 179 ? 2.461 -8.567 2.549 1.00 97.94 179 ARG A N 1
ATOM 1397 C CA . ARG A 1 179 ? 1.625 -9.702 2.968 1.00 97.94 179 ARG A CA 1
ATOM 1398 C C . ARG A 1 179 ? 1.612 -9.874 4.487 1.00 97.94 179 ARG A C 1
ATOM 1400 O O . ARG A 1 179 ? 0.546 -10.110 5.055 1.00 97.94 179 ARG A O 1
ATOM 1407 N N . ASP A 1 180 ? 2.768 -9.767 5.132 1.00 98.19 180 ASP A N 1
ATOM 1408 C CA . ASP A 1 180 ? 2.889 -9.931 6.580 1.00 98.19 180 ASP A CA 1
ATOM 1409 C C . ASP A 1 180 ? 2.189 -8.782 7.319 1.00 98.19 180 ASP A C 1
ATOM 1411 O O . ASP A 1 180 ? 1.350 -9.041 8.177 1.00 98.19 180 ASP A O 1
ATOM 1415 N N . PHE A 1 181 ? 2.369 -7.530 6.880 1.00 98.12 181 PHE A N 1
ATOM 1416 C CA . PHE A 1 181 ? 1.592 -6.401 7.408 1.00 98.12 181 PHE A CA 1
ATOM 1417 C C . PHE A 1 181 ? 0.089 -6.584 7.219 1.00 98.12 181 PHE A C 1
ATOM 1419 O O . PHE A 1 181 ? -0.690 -6.269 8.114 1.00 98.12 181 PHE A O 1
ATOM 1426 N N . ARG A 1 182 ? -0.349 -7.121 6.074 1.00 96.81 182 ARG A N 1
ATOM 1427 C CA . ARG A 1 182 ? -1.772 -7.400 5.845 1.00 96.81 182 ARG A CA 1
ATOM 1428 C C . ARG A 1 182 ? -2.303 -8.406 6.857 1.00 96.81 182 ARG A C 1
ATOM 1430 O O . ARG A 1 182 ? -3.404 -8.218 7.372 1.00 96.81 182 ARG A O 1
ATOM 1437 N N . LYS A 1 183 ? -1.527 -9.451 7.151 1.00 97.25 183 LYS A N 1
ATOM 1438 C CA . LYS A 1 183 ? -1.869 -10.427 8.186 1.00 97.25 183 LYS A CA 1
ATOM 1439 C C . LYS A 1 183 ? -1.944 -9.772 9.563 1.00 97.25 183 LYS A C 1
ATOM 1441 O O . LYS A 1 183 ? -2.873 -10.079 10.296 1.00 97.25 183 LYS A O 1
ATOM 1446 N N . ASP A 1 184 ? -1.022 -8.875 9.890 1.00 96.62 184 ASP A N 1
ATOM 1447 C CA . ASP A 1 184 ? -0.985 -8.216 11.198 1.00 96.62 184 ASP A CA 1
ATOM 1448 C C . ASP A 1 184 ? -2.134 -7.211 11.381 1.00 96.62 184 ASP A C 1
ATOM 1450 O O . ASP A 1 184 ? -2.712 -7.131 12.461 1.00 96.62 184 ASP A O 1
ATOM 1454 N N . VAL A 1 185 ? -2.510 -6.479 10.326 1.00 95.75 185 VAL A N 1
ATOM 1455 C CA . VAL A 1 185 ? -3.616 -5.504 10.357 1.00 95.75 185 VAL A CA 1
ATOM 1456 C C . VAL A 1 185 ? -4.985 -6.191 10.383 1.00 95.75 185 VAL A C 1
ATOM 1458 O O . VAL A 1 185 ? -5.877 -5.760 11.107 1.00 95.75 185 VAL A O 1
ATOM 1461 N N . ILE A 1 186 ? -5.179 -7.243 9.581 1.00 94.38 186 ILE A N 1
ATOM 1462 C CA . ILE A 1 186 ? -6.487 -7.906 9.415 1.00 94.38 186 ILE A CA 1
ATOM 1463 C C . ILE A 1 186 ? -6.658 -9.108 10.355 1.00 94.38 186 ILE A C 1
ATOM 1465 O O . ILE A 1 186 ? -7.774 -9.559 10.597 1.00 94.38 186 ILE A O 1
ATOM 1469 N N . GLY A 1 187 ? -5.560 -9.686 10.840 1.00 93.06 187 GLY A N 1
ATOM 1470 C CA . GLY A 1 187 ? -5.543 -10.972 11.542 1.00 93.06 187 GLY A CA 1
ATOM 1471 C C . GLY A 1 187 ? -5.680 -12.191 10.620 1.00 93.06 187 GLY A C 1
ATOM 1472 O O . GLY A 1 187 ? -5.632 -13.327 11.090 1.00 93.06 187 GLY A O 1
ATOM 1473 N N . SER A 1 188 ? -5.839 -11.992 9.306 1.00 91.62 188 SER A N 1
ATOM 1474 C CA . SER A 1 188 ? -6.059 -13.063 8.330 1.00 91.62 188 SER A CA 1
ATOM 1475 C C . SER A 1 188 ? -5.475 -12.727 6.958 1.00 91.62 188 SER A C 1
ATOM 1477 O O . SER A 1 188 ? -5.386 -11.568 6.553 1.00 91.62 188 SER A O 1
ATOM 1479 N N . LEU A 1 189 ? -5.087 -13.769 6.222 1.00 91.69 189 LEU A N 1
ATOM 1480 C CA . LEU A 1 189 ? -4.678 -13.670 4.819 1.00 91.69 189 LEU A CA 1
ATOM 1481 C C . LEU A 1 189 ? -5.807 -14.002 3.843 1.00 91.69 189 LEU A C 1
ATOM 1483 O O . LEU A 1 189 ? -5.643 -13.793 2.637 1.00 91.69 189 LEU A O 1
ATOM 1487 N N . GLU A 1 190 ? -6.931 -14.491 4.355 1.00 88.94 190 GLU A N 1
ATOM 1488 C CA . GLU A 1 190 ? -8.056 -14.925 3.549 1.00 88.94 190 GLU A CA 1
ATOM 1489 C C . GLU A 1 190 ? -8.721 -13.742 2.825 1.00 88.94 190 GLU A C 1
ATOM 1491 O O . GLU A 1 190 ? -9.000 -12.716 3.453 1.00 88.94 190 GLU A O 1
ATOM 1496 N N . PRO A 1 191 ? -9.028 -13.851 1.518 1.00 81.81 191 PRO A N 1
ATOM 1497 C CA . PRO A 1 191 ? -9.617 -12.748 0.759 1.00 81.81 191 PRO A CA 1
ATOM 1498 C C . PRO A 1 191 ? -10.928 -12.213 1.348 1.00 81.81 191 PRO A C 1
ATOM 1500 O O . PRO A 1 191 ? -11.156 -11.005 1.326 1.00 81.81 191 PRO A O 1
ATOM 1503 N N . HIS A 1 192 ? -11.771 -13.083 1.913 1.00 85.06 192 HIS A N 1
ATOM 1504 C CA . HIS A 1 192 ? -13.061 -12.690 2.490 1.00 85.06 192 HIS A CA 1
ATOM 1505 C C . HIS A 1 192 ? -12.919 -11.766 3.712 1.00 85.06 192 HIS A C 1
ATOM 1507 O O . HIS A 1 192 ? -13.833 -11.001 4.002 1.00 85.06 192 HIS A O 1
ATOM 1513 N N . ALA A 1 193 ? -11.761 -11.753 4.382 1.00 87.62 193 ALA A N 1
ATOM 1514 C CA . ALA A 1 193 ? -11.502 -10.825 5.481 1.00 87.62 193 ALA A CA 1
ATOM 1515 C C . ALA A 1 193 ? -11.394 -9.358 5.007 1.00 87.62 193 ALA A C 1
ATOM 1517 O O . ALA A 1 193 ? -11.652 -8.430 5.771 1.00 87.62 193 ALA A O 1
ATOM 1518 N N . LEU A 1 194 ? -11.056 -9.133 3.730 1.00 89.06 194 LEU A N 1
ATOM 1519 C CA . LEU A 1 194 ? -10.991 -7.799 3.115 1.00 89.06 194 LEU A CA 1
ATOM 1520 C C . LEU A 1 194 ? -12.326 -7.355 2.506 1.00 89.06 194 LEU A C 1
ATOM 1522 O O . LEU A 1 194 ? -12.574 -6.157 2.346 1.00 89.06 194 LEU A O 1
ATOM 1526 N N . PHE A 1 195 ? -13.164 -8.319 2.130 1.00 87.69 195 PHE A N 1
ATOM 1527 C CA . PHE A 1 195 ? -14.413 -8.111 1.403 1.00 87.69 195 PHE A CA 1
ATOM 1528 C C . PHE A 1 195 ? -15.551 -8.790 2.172 1.00 87.69 195 PHE A C 1
ATOM 1530 O O . PHE A 1 195 ? -15.921 -9.914 1.830 1.00 87.69 195 PHE A O 1
ATOM 1537 N N . PRO A 1 196 ? -16.077 -8.143 3.230 1.00 76.94 196 PRO A N 1
ATOM 1538 C CA . PRO A 1 196 ? -17.185 -8.699 3.991 1.00 76.94 196 PRO A CA 1
ATOM 1539 C C . PRO A 1 196 ? -18.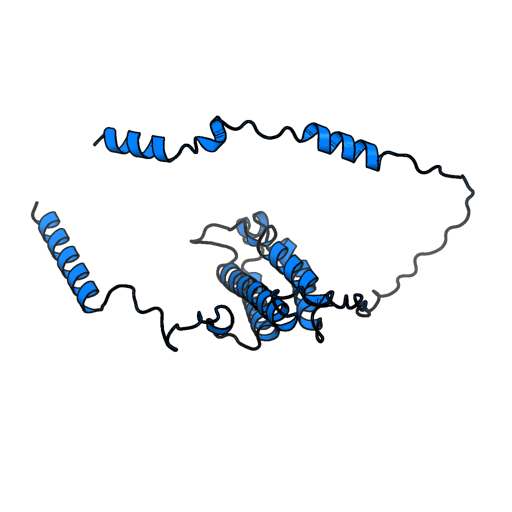381 -8.943 3.067 1.00 76.94 196 PRO A C 1
ATOM 1541 O O . PRO A 1 196 ? -18.670 -8.126 2.187 1.00 76.94 196 PRO A O 1
ATOM 1544 N N . GLN A 1 197 ? -19.052 -10.077 3.270 1.00 70.44 197 GLN A N 1
ATOM 1545 C CA . GLN A 1 197 ? -20.257 -10.436 2.524 1.00 70.44 197 GLN A CA 1
ATOM 1546 C C . GLN A 1 197 ? -21.350 -9.399 2.760 1.00 70.44 197 GLN A C 1
ATOM 1548 O O . GLN A 1 197 ? -21.474 -8.835 3.854 1.00 70.44 197 GLN A O 1
ATOM 1553 N N . LYS A 1 198 ? -22.154 -9.139 1.728 1.00 69.94 198 LYS A N 1
ATOM 1554 C CA . LYS A 1 198 ? -23.305 -8.258 1.898 1.00 69.94 198 LYS A CA 1
ATOM 1555 C C . LYS A 1 198 ? -24.355 -8.956 2.768 1.00 69.94 198 LYS A C 1
ATOM 1557 O O . LYS A 1 198 ? -24.525 -10.171 2.659 1.00 69.94 198 LYS A O 1
ATOM 1562 N N . PRO A 1 199 ? -25.106 -8.211 3.597 1.00 62.59 199 PRO A N 1
ATOM 1563 C CA . PRO A 1 199 ? -26.232 -8.779 4.326 1.00 62.59 199 PRO A CA 1
ATOM 1564 C C . PRO A 1 199 ? -27.194 -9.494 3.363 1.00 62.59 199 PRO A C 1
ATOM 1566 O O . PRO A 1 199 ? -27.697 -8.876 2.425 1.00 62.59 199 PRO A O 1
ATOM 1569 N N . GLY A 1 200 ? -27.430 -10.790 3.590 1.00 65.00 200 GLY A N 1
ATOM 1570 C CA . GLY A 1 200 ? -28.304 -11.631 2.759 1.00 65.00 200 GLY A CA 1
ATOM 1571 C C . GLY A 1 200 ? -27.612 -12.393 1.623 1.00 65.00 200 GLY A C 1
ATOM 1572 O O . GLY A 1 200 ? -28.287 -13.096 0.874 1.00 65.00 200 GLY A O 1
ATOM 1573 N N . GLU A 1 201 ? -26.291 -12.283 1.484 1.00 61.19 201 GLU A N 1
ATOM 1574 C CA . GLU A 1 201 ? -25.514 -13.085 0.539 1.00 61.19 201 GLU A CA 1
ATOM 1575 C C . GLU A 1 201 ? -25.227 -14.469 1.160 1.00 61.19 201 GLU A C 1
ATOM 1577 O O . GLU A 1 201 ? -24.816 -14.535 2.319 1.00 61.19 201 GLU A O 1
ATOM 1582 N N . PRO A 1 202 ? -25.503 -15.587 0.462 1.00 60.19 202 PRO A N 1
ATOM 1583 C CA . PRO A 1 202 ? -25.282 -16.915 1.025 1.00 60.19 202 PRO A CA 1
ATOM 1584 C C . PRO A 1 202 ? -23.785 -17.168 1.252 1.00 60.19 202 PRO A C 1
ATOM 1586 O O . PRO A 1 202 ? -22.964 -16.898 0.373 1.00 60.19 202 PRO A O 1
ATOM 1589 N N . GLU A 1 203 ? -23.429 -17.732 2.411 1.00 51.28 203 GLU A N 1
ATOM 1590 C CA . GLU A 1 203 ? -22.058 -18.164 2.687 1.00 51.28 203 GLU A CA 1
ATOM 1591 C C . GLU A 1 203 ? -21.604 -19.164 1.615 1.00 51.28 203 GLU A C 1
ATOM 1593 O O . GLU A 1 203 ? -22.164 -20.252 1.481 1.00 51.28 203 GLU A O 1
ATOM 1598 N N . GLY A 1 204 ? -20.581 -18.798 0.837 1.00 55.53 204 GLY A N 1
ATOM 1599 C CA . GLY A 1 204 ? -19.988 -19.696 -0.155 1.00 55.53 204 GLY A CA 1
ATOM 1600 C C . GLY A 1 204 ? -20.274 -19.368 -1.618 1.00 55.53 204 GLY A C 1
ATOM 1601 O O . GLY A 1 204 ? -20.042 -20.233 -2.462 1.00 55.53 204 GLY A O 1
ATOM 1602 N N . THR A 1 205 ? -20.662 -18.135 -1.966 1.00 49.72 205 THR A N 1
ATOM 1603 C CA . THR A 1 205 ? -20.428 -17.596 -3.319 1.00 49.72 205 THR A CA 1
ATOM 1604 C C . THR A 1 205 ? -18.920 -17.497 -3.573 1.00 49.72 205 THR A C 1
ATOM 1606 O O . THR A 1 205 ? -18.310 -16.429 -3.608 1.00 49.72 205 THR A O 1
ATOM 1609 N N . GLN A 1 206 ? -18.283 -18.653 -3.783 1.00 47.94 206 GLN A N 1
ATOM 1610 C CA . GLN A 1 206 ? -17.145 -18.719 -4.680 1.00 47.94 206 GLN A CA 1
ATOM 1611 C C . GLN A 1 206 ? -17.569 -17.973 -5.939 1.00 47.94 206 GLN A C 1
ATOM 1613 O O . GLN A 1 206 ? -18.710 -18.102 -6.388 1.00 47.94 206 GLN A O 1
ATOM 1618 N N . ILE A 1 207 ? -16.665 -17.164 -6.480 1.00 48.41 207 ILE A N 1
ATOM 1619 C CA . ILE A 1 207 ? -16.796 -16.628 -7.827 1.00 48.41 207 ILE A CA 1
ATOM 1620 C C . ILE A 1 207 ? -16.873 -17.861 -8.733 1.00 48.41 207 ILE A C 1
ATO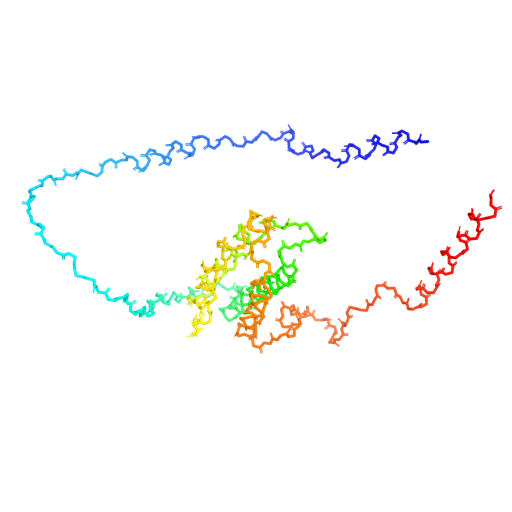M 1622 O O . ILE A 1 207 ? -15.848 -18.384 -9.167 1.00 48.41 207 ILE A O 1
ATOM 1626 N N . LEU A 1 208 ? -18.080 -18.397 -8.926 1.00 46.53 208 LEU A N 1
ATOM 1627 C CA . LEU A 1 208 ? -18.338 -19.424 -9.911 1.00 46.53 208 LEU A CA 1
ATOM 1628 C C . LEU A 1 208 ? -17.860 -18.821 -11.233 1.00 46.53 208 LEU A C 1
ATOM 1630 O O . LEU A 1 208 ? -18.082 -17.622 -11.465 1.00 46.53 208 LEU A O 1
ATOM 1634 N N . PRO A 1 209 ? -17.154 -19.584 -12.084 1.00 44.81 209 PRO A N 1
ATOM 1635 C CA . PRO A 1 209 ? -16.895 -19.116 -13.432 1.00 44.81 209 PRO A CA 1
ATOM 1636 C C . PRO A 1 209 ? -18.230 -18.634 -14.005 1.00 44.81 209 PRO A C 1
ATOM 1638 O O . PRO A 1 209 ? -19.238 -19.324 -13.889 1.00 44.81 209 PRO A O 1
ATOM 1641 N N . VAL A 1 210 ? -18.229 -17.421 -14.565 1.00 57.88 210 VAL A N 1
ATOM 1642 C CA . VAL A 1 210 ? -19.398 -16.660 -15.070 1.00 57.88 210 VAL A CA 1
ATOM 1643 C C . VAL A 1 210 ? -20.195 -17.422 -16.148 1.00 57.88 210 VAL A C 1
ATOM 1645 O O . VAL A 1 210 ? -21.165 -16.917 -16.694 1.00 57.88 210 VAL A O 1
ATOM 1648 N N . VAL A 1 211 ? -19.769 -18.637 -16.466 1.00 62.09 211 VAL A N 1
ATOM 1649 C CA . VAL A 1 211 ? -20.248 -19.490 -17.532 1.00 62.09 211 VAL A CA 1
ATOM 1650 C C . VAL A 1 211 ? -20.228 -20.914 -16.978 1.00 62.09 211 VAL A C 1
ATOM 1652 O O . VAL A 1 211 ? -19.178 -21.355 -16.493 1.00 62.09 211 VAL A O 1
ATOM 1655 N N . SER A 1 212 ? -21.365 -21.615 -17.010 1.00 76.25 212 SER A N 1
ATOM 1656 C CA . SER A 1 212 ? -21.421 -23.025 -16.596 1.00 76.25 212 SER A CA 1
ATOM 1657 C C . SER A 1 212 ? -20.491 -23.878 -17.475 1.00 76.25 212 SER A C 1
ATOM 1659 O O . SER A 1 212 ? -20.111 -23.469 -18.575 1.00 76.25 212 SER A O 1
ATOM 1661 N N . GLU A 1 213 ? -20.083 -25.067 -17.018 1.00 75.38 213 GLU A N 1
ATOM 1662 C CA . GLU A 1 213 ? -19.271 -25.972 -17.856 1.00 75.38 213 GLU A CA 1
ATOM 1663 C C . GLU A 1 213 ? -19.988 -26.315 -19.178 1.00 75.38 213 GLU A C 1
ATOM 1665 O O . GLU A 1 213 ? -19.359 -26.345 -20.231 1.00 75.38 213 GLU A O 1
ATOM 1670 N N . GLU A 1 214 ? -21.317 -26.419 -19.154 1.00 78.31 214 GLU A N 1
ATOM 1671 C CA . GLU A 1 214 ? -22.153 -26.632 -20.343 1.00 78.31 214 GLU A CA 1
ATOM 1672 C C . GLU A 1 214 ? -22.069 -25.448 -21.323 1.00 78.31 214 GLU A C 1
ATOM 1674 O O . GLU A 1 214 ? -21.900 -25.626 -22.530 1.00 78.31 214 GLU A O 1
ATOM 1679 N N . GLU A 1 215 ? -22.125 -24.211 -20.821 1.00 74.19 215 GLU A N 1
ATOM 1680 C CA . GLU A 1 215 ? -21.968 -23.022 -21.662 1.00 74.19 215 GLU A CA 1
ATOM 1681 C C . GLU A 1 215 ? -20.527 -22.874 -22.187 1.00 74.19 215 GLU A C 1
ATOM 1683 O O . GLU A 1 215 ? -20.320 -22.380 -23.299 1.00 74.19 215 GLU A O 1
ATOM 1688 N N . ARG A 1 216 ? -19.513 -23.337 -21.441 1.00 77.62 216 ARG A N 1
ATOM 1689 C CA . ARG A 1 216 ? -18.116 -23.381 -21.907 1.00 77.62 216 ARG A CA 1
ATOM 1690 C C . ARG A 1 216 ? -17.927 -24.370 -23.050 1.00 77.62 216 ARG A C 1
ATOM 1692 O O . ARG A 1 216 ? -17.224 -24.039 -24.008 1.00 77.62 216 ARG A O 1
ATOM 1699 N N . GLU A 1 217 ? -18.534 -25.550 -22.965 1.00 84.75 217 GLU A N 1
ATOM 1700 C CA . GLU A 1 217 ? -18.513 -26.535 -24.050 1.00 84.75 217 GLU A CA 1
ATOM 1701 C C . GLU A 1 217 ? -19.219 -25.996 -25.295 1.00 84.75 217 GLU A C 1
ATOM 1703 O O . GLU A 1 217 ? -18.640 -26.026 -26.381 1.00 84.75 217 GLU A O 1
ATOM 1708 N N . LEU A 1 218 ? -20.380 -25.354 -25.132 1.00 86.25 218 LEU A N 1
ATOM 1709 C CA . LEU A 1 218 ? -21.104 -24.731 -26.242 1.00 86.25 218 LEU A CA 1
ATOM 1710 C C . LEU A 1 218 ? -20.287 -23.623 -26.934 1.00 86.25 218 LEU A C 1
ATOM 1712 O O . LEU A 1 218 ? -20.319 -23.471 -28.159 1.00 86.25 218 LEU A O 1
ATOM 1716 N N . ILE A 1 219 ? -19.543 -22.824 -26.160 1.00 82.81 219 ILE A N 1
ATOM 1717 C CA . ILE A 1 219 ? -18.646 -21.793 -26.702 1.00 82.81 219 ILE A CA 1
ATOM 1718 C C . ILE A 1 219 ? -17.470 -22.436 -27.448 1.00 82.81 219 ILE A C 1
ATOM 1720 O O . ILE A 1 219 ? -17.095 -21.938 -28.512 1.00 82.81 219 ILE A O 1
ATOM 1724 N N . ARG A 1 220 ? -16.902 -23.538 -26.936 1.00 86.12 220 ARG A N 1
ATOM 1725 C CA . ARG A 1 220 ? -15.830 -24.278 -27.622 1.00 86.12 220 ARG A CA 1
ATOM 1726 C C . ARG A 1 220 ? -16.313 -24.878 -28.937 1.00 86.12 220 ARG A C 1
ATOM 1728 O O . ARG A 1 220 ? -15.645 -24.679 -29.947 1.00 86.12 220 ARG A O 1
ATOM 1735 N N . GLU A 1 221 ? -17.467 -25.537 -28.957 1.00 90.19 221 GLU A N 1
ATOM 1736 C CA . GLU A 1 221 ? -18.035 -26.112 -30.184 1.00 90.19 221 GLU A CA 1
ATOM 1737 C C . GLU A 1 221 ? -18.296 -25.039 -31.244 1.00 90.19 221 GLU A C 1
ATOM 1739 O O . GLU A 1 221 ? -17.870 -25.178 -32.391 1.00 90.19 221 GLU A O 1
ATOM 1744 N N . LYS A 1 222 ? -18.901 -23.909 -30.852 1.00 90.88 222 LYS A N 1
ATOM 1745 C CA . LYS A 1 222 ? -19.115 -22.775 -31.765 1.00 90.88 222 LYS A CA 1
ATOM 1746 C C . LYS A 1 222 ? -17.810 -22.170 -32.278 1.00 90.88 222 LYS A C 1
ATOM 1748 O O . LYS A 1 222 ? -17.769 -21.688 -33.410 1.00 90.88 222 LYS A O 1
ATOM 1753 N N . ALA A 1 223 ? -16.757 -22.151 -31.462 1.00 86.88 223 ALA A N 1
ATOM 1754 C CA . ALA A 1 223 ? -15.444 -21.687 -31.896 1.00 86.88 223 ALA A CA 1
ATOM 1755 C C . ALA A 1 223 ? -14.814 -22.657 -32.908 1.00 86.88 223 ALA A C 1
ATOM 1757 O O . ALA A 1 223 ? -14.285 -22.203 -33.920 1.00 86.88 223 ALA A O 1
ATOM 1758 N N . HIS A 1 224 ? -14.925 -23.969 -32.680 1.00 88.88 224 HIS A N 1
ATOM 1759 C CA . HIS A 1 224 ? -14.431 -24.994 -33.601 1.00 88.88 224 HIS A CA 1
ATOM 1760 C C . HIS A 1 224 ? -15.149 -24.962 -34.955 1.00 88.88 224 HIS A C 1
ATOM 1762 O O . HIS A 1 224 ? -14.473 -24.907 -35.981 1.00 88.88 224 HIS A O 1
ATOM 1768 N N . GLN A 1 225 ? -16.484 -24.878 -34.972 1.00 89.38 225 GLN A N 1
ATOM 1769 C CA . GLN A 1 225 ? -17.253 -24.741 -36.217 1.00 89.38 225 GLN A CA 1
ATOM 1770 C C . GLN A 1 225 ? -16.816 -23.527 -37.040 1.00 89.38 225 GLN A C 1
ATOM 1772 O O . GLN A 1 225 ? -16.584 -23.638 -38.239 1.00 89.38 225 GLN A O 1
ATOM 1777 N N . LYS A 1 226 ? -16.628 -22.370 -36.395 1.00 88.88 226 LYS A N 1
ATOM 1778 C CA . LYS A 1 226 ? -16.177 -21.155 -37.090 1.00 88.88 226 LYS A CA 1
ATOM 1779 C C . LYS A 1 226 ? -14.767 -21.271 -37.663 1.00 88.88 226 LYS A C 1
ATOM 1781 O O . LYS A 1 226 ? -14.472 -20.635 -38.670 1.00 88.88 226 LYS A O 1
ATOM 1786 N N . ILE A 1 227 ? -13.890 -22.038 -37.017 1.00 89.00 227 ILE A N 1
ATOM 1787 C CA . ILE A 1 227 ? -12.538 -22.294 -37.524 1.00 89.00 227 ILE A CA 1
ATOM 1788 C C . ILE A 1 227 ? -12.605 -23.205 -38.755 1.00 89.00 227 ILE A C 1
ATOM 1790 O O . ILE A 1 227 ? -11.943 -22.919 -39.746 1.00 89.00 227 ILE A O 1
ATOM 1794 N N . GLU A 1 228 ? -13.431 -24.252 -38.739 1.00 86.75 228 GLU A N 1
ATOM 1795 C CA . GLU A 1 228 ? -13.618 -25.140 -39.897 1.00 86.75 228 GLU A CA 1
ATOM 1796 C C . GLU A 1 228 ? -14.266 -24.424 -41.093 1.00 86.75 228 GLU A C 1
ATOM 1798 O O . GLU A 1 228 ? -13.816 -24.581 -42.230 1.00 86.75 228 GLU A O 1
ATOM 1803 N N . GLU A 1 229 ? -15.266 -23.573 -40.852 1.00 89.00 229 GLU A N 1
ATOM 1804 C CA . GLU A 1 229 ? -15.874 -22.720 -41.884 1.00 89.00 229 GLU A CA 1
ATOM 1805 C C . GLU A 1 229 ? -14.862 -21.742 -42.500 1.00 89.00 229 GLU A C 1
ATOM 1807 O O . GLU A 1 229 ? -14.904 -21.479 -43.699 1.00 89.00 229 GLU A O 1
ATOM 1812 N N . ALA A 1 230 ? -13.927 -21.218 -41.701 1.00 79.94 230 ALA A N 1
ATOM 1813 C CA . ALA A 1 230 ? -12.883 -20.317 -42.184 1.00 79.94 230 ALA A CA 1
ATOM 1814 C C . ALA A 1 230 ? -11.759 -21.037 -42.951 1.00 79.94 230 ALA A C 1
ATOM 1816 O O . ALA A 1 230 ? -11.101 -20.414 -43.776 1.00 79.94 230 ALA A O 1
ATOM 1817 N N . LEU A 1 231 ? -11.524 -22.325 -42.677 1.00 82.25 231 LEU A N 1
ATOM 1818 C CA . LEU A 1 231 ? -10.506 -23.145 -43.352 1.00 82.25 231 LEU A CA 1
ATOM 1819 C C . LEU A 1 231 ? -11.017 -23.827 -44.631 1.00 82.25 231 LEU A C 1
ATOM 1821 O O . LEU A 1 231 ? -10.221 -24.379 -45.386 1.00 82.25 231 LEU A O 1
ATOM 1825 N N . SER A 1 232 ? -12.332 -23.819 -44.857 1.00 78.00 232 SER A N 1
ATOM 1826 C CA . SER A 1 232 ? -12.984 -24.390 -46.043 1.00 78.00 232 SER A CA 1
ATOM 1827 C C . SER A 1 232 ? -13.294 -23.358 -47.140 1.00 78.00 232 SER A C 1
ATOM 1829 O O . SER A 1 232 ? -13.865 -23.728 -48.169 1.00 78.00 232 SER A O 1
ATOM 1831 N N . GLN A 1 233 ? -12.893 -22.095 -46.946 1.00 62.12 233 GLN A N 1
ATOM 1832 C CA . GLN A 1 233 ? -12.914 -21.011 -47.943 1.00 62.12 233 GLN A CA 1
ATOM 1833 C C . GLN A 1 233 ? -11.515 -20.757 -48.505 1.00 62.12 233 GLN A C 1
ATOM 1835 O O . GLN A 1 233 ? -11.431 -20.460 -49.718 1.00 62.12 233 GLN A O 1
#

Nearest PDB structures (foldseek):
  8xr6-assembly1_q  TM=4.396E-01  e=7.669E+00  Chroomonas placoidea

Radius of gyration: 27.57 Å; Cα contacts (8 Å, |Δi|>4): 156; chains: 1; bounding box: 60×69×70 Å